Protein AF-A0A7C5CKG6-F1 (afdb_monomer)

Sequence (358 aa):
DGTRINFTIFVKEEYVRFVNTKSKFYTRSAFNIDFSNANLDMNIAPISQLVHGGIAIYTPVNSLDKNNSLKGDEIFILYKNLSQLKTKQLGVNGDYITYKFKFKEPTISLKIGSPIEFQGFQIGYISDIENIYNNKNKTVESIVYGFIQINAFTNKDDDSIDKKEIISNLVKRGLVAKLSSSLPIIGSKYIELVFDKSHKATIVKGDRYDIFPTIKTKSKKDIMDNLNDILVKLKNLPLENLLNSYANLAKENRKPINSLVKNLNKIVNTLNSTIGNINDFISQKEFAKLPKSLNSSLKEVENTLIDLQQLTQEYGGNSKFADQLSVTLKAISEASKSFDKTNKMLGRKSNALVVGDE

Secondary structure (DSSP, 8-state):
--S------PPPGGGGGG--TT-EEEEE-S-----SSS--------GGG-S--EEEEE--GGGTTS--PPPTT----EESSHHHHHS-BSSSSPPEEEEEEEESS--TT--TT-EEEETTEEEEEEEEEEEEEETTTTEEEEEEEEEEEGGGGS-TT-TTS-HHHHHHHHHHTTEEEEEEES-SSS--EEEEEEE-TT----PBP-SSSPEEPB-----HHHHHHHHHHHHHHHHT--HHHHHHHHHHHHHH--S--HHHHHHHHHHHHHHHHHHHHHHHHHHSS-TTTHHHHHHHHHHHHHHHHHHHHHHHHHTT--HHHHHHHHHHHHHHHHHHHHHHHHHHHHHHHHHHHH----

Foldseek 3Di:
DPPDDDDDDDDDPVCQLQDFPQKAKEKAALDDFDPPDVDRDDDDDDPVVRDDIDIDIDDPPVCSPDPRRDPPPDGHDYHHHPVRVPAAAAAPPADWAKAKEKAQADPVQEDFQAFEDELRHGFWTWHDKDWDQDPVVRGIMIITIMIGGLNSQDDPPCPPDDSVVRVQVVLQQAWAWEWDDDDDPRRHIHIYTDRDNVDRDGFDDDDPHIHGHHDYDCDPVVLVVLLVVLLVLLVPQVLVLLVVVVVVVCVVDPDDPVVLVVLSVVLVVLSVVLNVVSVVCVVDVNVVCNLVSNLVSLVSNLVSLVVVLVVCVVVPCPPSNNVSSVSNNVSSVVSNVSSVVSVVVVVVVVCSPPDDDD

Radius of gyration: 30.18 Å; Cα contacts (8 Å, |Δi|>4): 455; chains: 1; bounding box: 73×52×91 Å

Structure (mmCIF, N/CA/C/O backbone):
data_AF-A0A7C5CKG6-F1
#
_entry.id   AF-A0A7C5CKG6-F1
#
loop_
_atom_site.group_PDB
_atom_site.id
_atom_site.type_symbol
_atom_site.label_atom_id
_atom_site.label_alt_id
_atom_site.label_comp_id
_atom_site.label_asym_id
_atom_site.label_entity_id
_atom_site.label_seq_id
_atom_site.pdbx_PDB_ins_code
_atom_site.Cartn_x
_atom_site.Cartn_y
_atom_site.Cartn_z
_atom_site.occupancy
_atom_site.B_iso_or_equiv
_atom_site.auth_seq_id
_atom_site.auth_comp_id
_atom_site.auth_asym_id
_atom_site.auth_atom_id
_atom_site.pdbx_PDB_model_num
ATOM 1 N N . ASP A 1 1 ? 27.518 -1.890 -18.901 1.00 46.56 1 ASP A N 1
ATOM 2 C CA . ASP A 1 1 ? 27.132 -1.789 -17.473 1.00 46.56 1 ASP A CA 1
ATOM 3 C C . ASP A 1 1 ? 26.434 -3.056 -16.947 1.00 46.56 1 ASP A C 1
ATOM 5 O O . ASP A 1 1 ? 26.289 -3.184 -15.738 1.00 46.56 1 ASP A O 1
ATOM 9 N N . GLY A 1 2 ? 26.035 -3.999 -17.819 1.00 58.53 2 GLY A N 1
ATOM 10 C CA . GLY A 1 2 ? 25.424 -5.275 -17.425 1.00 58.53 2 GLY A CA 1
ATOM 11 C C . GLY A 1 2 ? 23.939 -5.170 -17.064 1.00 58.53 2 GLY A C 1
ATOM 12 O O . GLY A 1 2 ? 23.377 -6.126 -16.543 1.00 58.53 2 GLY A O 1
ATOM 13 N N . THR A 1 3 ? 23.302 -4.022 -17.321 1.00 57.47 3 THR A N 1
ATOM 14 C CA . THR A 1 3 ? 21.906 -3.769 -16.927 1.00 57.47 3 THR A CA 1
ATOM 15 C C . THR A 1 3 ? 20.893 -4.125 -18.020 1.00 57.47 3 THR A C 1
ATOM 17 O O . THR A 1 3 ? 19.700 -4.228 -17.735 1.00 57.47 3 THR A O 1
ATOM 20 N N . ARG A 1 4 ? 21.347 -4.315 -19.270 1.00 68.25 4 ARG A N 1
ATOM 21 C CA . ARG A 1 4 ? 20.505 -4.582 -20.448 1.00 68.25 4 ARG A CA 1
ATOM 22 C C . ARG A 1 4 ? 21.132 -5.643 -21.351 1.00 68.25 4 ARG A C 1
ATOM 24 O O . ARG A 1 4 ? 22.354 -5.752 -21.433 1.00 68.25 4 ARG A O 1
ATOM 31 N N . ILE A 1 5 ? 20.276 -6.384 -22.049 1.00 78.56 5 ILE A N 1
ATOM 32 C CA . ILE A 1 5 ? 20.648 -7.311 -23.122 1.00 78.56 5 ILE A CA 1
ATOM 33 C C . ILE A 1 5 ? 20.006 -6.787 -24.405 1.00 78.56 5 ILE A C 1
ATOM 35 O O . ILE A 1 5 ? 18.796 -6.565 -24.434 1.00 78.56 5 ILE A O 1
ATOM 39 N N . ASN A 1 6 ? 20.813 -6.592 -25.447 1.00 82.56 6 ASN A N 1
ATOM 40 C CA . ASN A 1 6 ? 20.336 -6.159 -26.755 1.00 82.56 6 ASN A CA 1
ATOM 41 C C . ASN A 1 6 ? 20.162 -7.378 -27.663 1.00 82.56 6 ASN A C 1
ATOM 43 O O . ASN A 1 6 ? 21.065 -8.205 -27.774 1.00 82.56 6 ASN A O 1
ATOM 47 N N . PHE A 1 7 ? 19.008 -7.464 -28.318 1.00 82.38 7 PHE A N 1
ATOM 48 C CA . PHE A 1 7 ? 18.713 -8.483 -29.318 1.00 82.38 7 PHE A CA 1
ATOM 49 C C . PHE A 1 7 ? 18.566 -7.812 -30.679 1.00 82.38 7 PHE A C 1
ATOM 51 O O . PHE A 1 7 ? 17.831 -6.834 -30.805 1.00 82.38 7 PHE A O 1
ATOM 58 N N . THR A 1 8 ? 19.217 -8.365 -31.699 1.00 85.88 8 THR A N 1
ATOM 59 C CA . THR A 1 8 ? 18.993 -7.965 -33.091 1.00 85.88 8 THR A CA 1
ATOM 60 C C . THR A 1 8 ? 17.963 -8.904 -33.705 1.00 85.88 8 THR A C 1
ATOM 62 O O . THR A 1 8 ? 18.145 -10.121 -33.697 1.00 85.88 8 THR A O 1
ATOM 65 N N . ILE A 1 9 ? 16.869 -8.344 -34.220 1.00 82.19 9 ILE A N 1
ATOM 66 C CA . ILE A 1 9 ? 15.789 -9.097 -34.863 1.00 82.19 9 ILE A CA 1
ATOM 67 C C . ILE A 1 9 ? 15.813 -8.778 -36.354 1.00 82.19 9 ILE A C 1
ATOM 69 O O . ILE A 1 9 ? 15.706 -7.618 -36.741 1.00 82.19 9 ILE A O 1
ATOM 73 N N . PHE A 1 10 ? 15.906 -9.813 -37.186 1.00 85.75 10 PHE A N 1
ATOM 74 C CA . PHE A 1 10 ? 15.787 -9.682 -38.635 1.00 85.75 10 PHE A CA 1
ATOM 75 C C . PHE A 1 10 ? 14.340 -9.946 -39.058 1.00 85.75 10 PHE A C 1
ATOM 77 O O . PHE A 1 10 ? 13.799 -11.027 -38.822 1.00 85.75 10 PHE A O 1
ATOM 84 N N . VAL A 1 11 ? 13.710 -8.948 -39.677 1.00 84.25 11 VAL A N 1
ATOM 85 C CA . VAL A 1 11 ? 12.353 -9.043 -40.231 1.00 84.25 11 VAL A CA 1
ATOM 86 C C . VAL A 1 11 ? 12.476 -9.267 -41.734 1.00 84.25 11 VAL A C 1
ATOM 88 O O . VAL A 1 11 ? 13.164 -8.504 -42.407 1.00 84.25 11 VAL A O 1
ATOM 91 N N . LYS A 1 12 ? 11.834 -10.317 -42.265 1.00 87.00 12 LYS A N 1
ATOM 92 C CA . LYS A 1 12 ? 11.838 -10.563 -43.715 1.00 87.00 12 LYS A CA 1
ATOM 93 C C . LYS A 1 12 ? 11.139 -9.422 -44.452 1.00 87.00 12 LYS A C 1
ATOM 95 O O . LYS A 1 12 ? 10.186 -8.843 -43.926 1.00 87.00 12 LYS A O 1
ATOM 100 N N . GLU A 1 13 ? 11.596 -9.149 -45.669 1.00 84.69 13 GLU A N 1
ATOM 101 C CA . GLU A 1 13 ? 11.164 -8.019 -46.494 1.00 84.69 13 GLU A CA 1
ATOM 102 C C . GLU A 1 13 ? 9.637 -7.928 -46.627 1.00 84.69 13 GLU A C 1
ATOM 104 O O . GLU A 1 13 ? 9.064 -6.854 -46.437 1.00 84.69 13 GLU A O 1
ATOM 109 N N . GLU A 1 14 ? 8.947 -9.061 -46.814 1.00 88.56 14 GLU A N 1
ATOM 110 C CA . GLU A 1 14 ? 7.490 -9.080 -46.975 1.00 88.56 14 GLU A CA 1
ATOM 111 C C . GLU A 1 14 ? 6.705 -8.611 -45.729 1.00 88.56 14 GLU A C 1
ATOM 113 O O . GLU A 1 14 ? 5.531 -8.235 -45.832 1.00 88.56 14 GLU A O 1
ATOM 118 N N . TYR A 1 15 ? 7.341 -8.596 -44.550 1.00 86.94 15 TYR A N 1
ATOM 119 C CA . TYR A 1 15 ? 6.722 -8.201 -43.281 1.00 86.94 15 TYR A CA 1
ATOM 120 C C . TYR A 1 15 ? 7.142 -6.814 -42.783 1.00 86.94 15 TYR A C 1
ATOM 122 O O . TYR A 1 15 ? 6.560 -6.331 -41.810 1.00 86.94 15 TYR A O 1
ATOM 130 N N . VAL A 1 16 ? 8.094 -6.145 -43.443 1.00 84.81 16 VAL A N 1
ATOM 131 C CA . VAL A 1 16 ? 8.609 -4.828 -43.018 1.00 84.81 16 VAL A CA 1
ATOM 132 C C . VAL A 1 16 ? 7.485 -3.796 -42.890 1.00 84.81 16 VAL A C 1
ATOM 134 O O . VAL A 1 16 ? 7.457 -3.034 -41.928 1.00 84.81 16 VAL A O 1
ATOM 137 N N . ARG A 1 17 ? 6.482 -3.840 -43.779 1.00 83.62 17 ARG A N 1
ATOM 138 C CA . ARG A 1 17 ? 5.310 -2.941 -43.752 1.00 83.62 17 ARG A CA 1
ATOM 139 C C . ARG A 1 17 ? 4.465 -3.013 -42.472 1.00 83.62 17 ARG A C 1
ATOM 141 O O . ARG A 1 17 ? 3.674 -2.114 -42.214 1.00 83.62 17 ARG A O 1
ATOM 148 N N . PHE A 1 18 ? 4.594 -4.081 -41.682 1.00 84.94 18 PHE A N 1
ATOM 149 C CA . PHE A 1 18 ? 3.848 -4.254 -40.434 1.00 84.94 18 PHE A CA 1
ATOM 150 C C . PHE A 1 18 ? 4.607 -3.744 -39.206 1.00 84.94 18 PHE A C 1
ATOM 152 O O . PHE A 1 18 ? 4.077 -3.820 -38.095 1.00 84.94 18 PHE A O 1
ATOM 159 N N . VAL A 1 19 ? 5.829 -3.232 -39.379 1.00 87.25 19 VAL A N 1
ATOM 160 C CA . VAL A 1 19 ? 6.675 -2.746 -38.287 1.00 87.25 19 VAL A CA 1
ATOM 161 C C . VAL A 1 19 ? 6.926 -1.252 -38.462 1.00 87.25 19 VAL A C 1
ATOM 163 O O . VAL A 1 19 ? 7.353 -0.796 -39.516 1.00 87.25 19 VAL A O 1
ATOM 166 N N . ASN A 1 20 ? 6.644 -0.476 -37.418 1.00 87.12 20 ASN A N 1
ATOM 167 C CA . ASN A 1 20 ? 6.861 0.964 -37.392 1.00 87.12 20 ASN A CA 1
ATOM 168 C C . ASN A 1 20 ? 7.289 1.438 -36.000 1.00 87.12 20 ASN A C 1
ATOM 170 O O . ASN A 1 20 ? 7.398 0.657 -35.058 1.00 87.12 20 ASN A O 1
ATOM 174 N N . THR A 1 21 ? 7.493 2.744 -35.846 1.00 82.50 21 THR A N 1
ATOM 175 C CA . THR A 1 21 ? 7.920 3.366 -34.578 1.00 82.50 21 THR A CA 1
ATOM 176 C C . THR A 1 21 ? 6.949 3.155 -33.408 1.00 82.50 21 THR A C 1
ATOM 178 O O . THR A 1 21 ? 7.308 3.392 -32.257 1.00 82.50 21 THR A O 1
ATOM 181 N N . LYS A 1 22 ? 5.713 2.697 -33.662 1.00 83.25 22 LYS A N 1
ATOM 182 C CA . LYS A 1 22 ? 4.727 2.352 -32.623 1.00 83.25 22 LYS A CA 1
ATOM 183 C C . LYS A 1 22 ? 4.622 0.853 -32.346 1.00 83.25 22 LYS A C 1
ATOM 185 O O . LYS A 1 22 ? 3.788 0.456 -31.527 1.00 83.25 22 LYS A O 1
ATOM 190 N N . SER A 1 23 ? 5.418 0.028 -33.020 1.00 86.56 23 SER A N 1
ATOM 191 C CA . SER A 1 23 ? 5.458 -1.407 -32.778 1.00 86.56 23 SER A CA 1
ATOM 192 C C . SER A 1 23 ? 5.988 -1.719 -31.381 1.00 86.56 23 SER A C 1
ATOM 194 O O . SER A 1 23 ? 6.878 -1.055 -30.854 1.00 86.56 23 SER A O 1
ATOM 196 N N . LYS A 1 24 ? 5.422 -2.753 -30.764 1.00 87.44 24 LYS A N 1
ATOM 197 C CA . LYS A 1 24 ? 5.835 -3.285 -29.466 1.00 87.44 24 LYS A CA 1
ATOM 198 C C . LYS A 1 24 ? 6.190 -4.757 -29.610 1.00 87.44 24 LYS A C 1
ATOM 200 O O . LYS A 1 24 ? 5.451 -5.510 -30.242 1.00 87.44 24 LYS A O 1
ATOM 205 N N . PHE A 1 25 ? 7.288 -5.166 -28.989 1.00 88.31 25 PHE A N 1
ATOM 206 C CA . PHE A 1 25 ? 7.833 -6.517 -29.100 1.00 88.31 25 PHE A CA 1
ATOM 207 C C . PHE A 1 25 ? 7.636 -7.258 -27.783 1.00 88.31 25 PHE A C 1
ATOM 209 O O . PHE A 1 25 ? 7.896 -6.700 -26.722 1.00 88.31 25 PHE A O 1
ATOM 216 N N . TYR A 1 26 ? 7.183 -8.508 -27.816 1.00 84.12 26 TYR A N 1
ATOM 217 C CA . TYR A 1 26 ? 7.045 -9.319 -26.607 1.00 84.12 26 TYR A CA 1
ATOM 218 C C . TYR A 1 26 ? 7.454 -10.768 -26.841 1.00 84.12 26 TYR A C 1
ATOM 220 O O . TYR A 1 26 ? 7.243 -11.312 -27.924 1.00 84.12 26 TYR A O 1
ATOM 228 N N . THR A 1 27 ? 8.014 -11.422 -25.825 1.00 82.00 27 THR A N 1
ATOM 229 C CA . THR A 1 27 ? 8.333 -12.845 -25.924 1.00 82.00 27 THR A CA 1
ATOM 230 C C . THR A 1 27 ? 7.059 -13.678 -25.863 1.00 82.00 27 THR A C 1
ATOM 232 O O . THR A 1 27 ? 6.205 -13.503 -24.988 1.00 82.00 27 THR A O 1
ATOM 235 N N . ARG A 1 28 ? 6.929 -14.594 -26.817 1.00 74.19 28 ARG A N 1
ATOM 236 C CA . ARG A 1 28 ? 5.851 -15.565 -26.928 1.00 74.19 28 ARG A CA 1
ATOM 237 C C . ARG A 1 28 ? 6.412 -16.926 -26.544 1.00 74.19 28 ARG A C 1
ATOM 239 O O . ARG A 1 28 ? 7.109 -17.570 -27.325 1.00 74.19 28 ARG A O 1
ATOM 246 N N . SER A 1 29 ? 6.130 -17.332 -25.314 1.00 63.06 29 SER A N 1
ATOM 247 C CA . SER A 1 29 ? 6.424 -18.680 -24.834 1.00 63.06 29 SER A CA 1
ATOM 248 C C . SER A 1 29 ? 5.302 -19.635 -25.234 1.00 63.06 29 SER A C 1
ATOM 250 O O . SER A 1 29 ? 4.141 -19.236 -25.300 1.00 63.06 29 SER A O 1
ATOM 252 N N . ALA A 1 30 ? 5.658 -20.901 -25.448 1.00 54.59 30 ALA A N 1
ATOM 253 C CA . ALA A 1 30 ? 4.744 -22.015 -25.712 1.00 54.59 30 ALA A CA 1
ATOM 254 C C . ALA A 1 30 ? 3.643 -22.191 -24.643 1.00 54.59 30 ALA A C 1
ATOM 256 O O . ALA A 1 30 ? 2.578 -22.725 -24.935 1.00 54.59 30 ALA A O 1
ATOM 257 N N . PHE A 1 31 ? 3.888 -21.710 -23.421 1.00 52.47 31 PHE A N 1
ATOM 258 C CA . PHE A 1 31 ? 2.967 -21.793 -22.292 1.00 52.47 31 PHE A CA 1
ATOM 259 C C . PHE A 1 31 ? 2.784 -20.404 -21.665 1.00 52.47 31 PHE A C 1
ATOM 261 O O . PHE A 1 31 ? 3.695 -19.880 -21.027 1.00 52.47 31 PHE A O 1
ATOM 268 N N . ASN A 1 32 ? 1.610 -19.798 -21.848 1.00 47.50 32 ASN A N 1
ATOM 269 C CA . ASN A 1 32 ? 1.149 -18.635 -21.086 1.00 47.50 32 ASN A CA 1
ATOM 270 C C . ASN A 1 32 ? -0.301 -18.907 -20.681 1.00 47.50 32 ASN A C 1
ATOM 272 O O . ASN A 1 32 ? -1.170 -18.987 -21.544 1.00 47.50 32 ASN A O 1
ATOM 276 N N . ILE A 1 33 ? -0.547 -19.066 -19.382 1.00 47.94 33 ILE A N 1
ATOM 277 C CA . ILE A 1 33 ? -1.897 -19.180 -18.827 1.00 47.94 33 ILE A CA 1
ATOM 278 C C . ILE A 1 33 ? -2.230 -17.813 -18.230 1.00 47.94 33 ILE A C 1
ATOM 280 O O . ILE A 1 33 ? -1.645 -17.414 -17.223 1.00 47.94 33 ILE A O 1
ATOM 284 N N . ASP A 1 34 ? -3.113 -17.070 -18.895 1.00 46.16 34 ASP A N 1
ATOM 285 C CA . ASP A 1 34 ? -3.594 -15.765 -18.442 1.00 46.16 34 ASP A CA 1
ATOM 286 C C . ASP A 1 34 ? -4.969 -15.947 -17.778 1.00 46.16 34 ASP A C 1
ATOM 288 O O . ASP A 1 34 ? -5.921 -16.377 -18.423 1.00 46.16 34 ASP A O 1
ATOM 292 N N . PHE A 1 35 ? -5.062 -15.651 -16.479 1.00 46.50 35 PHE A N 1
ATOM 293 C CA . PHE A 1 35 ? -6.292 -15.761 -15.678 1.00 46.50 35 PHE A CA 1
ATOM 294 C C . PHE A 1 35 ? -7.061 -14.429 -15.570 1.00 46.50 35 PHE A C 1
ATOM 296 O O . PHE A 1 35 ? -7.895 -14.267 -14.681 1.00 46.50 35 PHE A O 1
ATOM 303 N N . SER A 1 36 ? -6.769 -13.443 -16.426 1.00 45.25 36 SER A N 1
ATOM 304 C CA . SER A 1 36 ? -7.348 -12.091 -16.326 1.00 45.25 36 SER A CA 1
ATOM 305 C C . SER A 1 36 ? -8.860 -12.025 -16.550 1.00 45.25 36 SER A C 1
ATOM 307 O O . SER A 1 36 ? -9.508 -11.143 -15.992 1.00 45.25 36 SER A O 1
ATOM 309 N N . ASN A 1 37 ? -9.435 -12.977 -17.286 1.00 39.38 37 ASN A N 1
ATOM 310 C CA . ASN A 1 37 ? -10.873 -13.103 -17.486 1.00 39.38 37 ASN A CA 1
ATOM 311 C C . ASN A 1 37 ? -11.295 -14.489 -16.991 1.00 39.38 37 ASN A C 1
ATOM 313 O O . ASN A 1 37 ? -10.666 -15.478 -17.348 1.00 39.38 37 ASN A O 1
ATOM 317 N N . ALA A 1 38 ? -12.361 -14.586 -16.198 1.00 44.19 38 ALA A N 1
ATOM 318 C CA . ALA A 1 38 ? -12.853 -15.834 -15.597 1.00 44.19 38 ALA A CA 1
ATOM 319 C C . ALA A 1 38 ? -13.306 -16.930 -16.601 1.00 44.19 38 ALA A C 1
ATOM 321 O O . ALA A 1 38 ? -13.888 -17.930 -16.189 1.00 44.19 38 ALA A O 1
ATOM 322 N N . ASN A 1 39 ? -13.028 -16.766 -17.898 1.00 40.34 39 ASN A N 1
ATOM 323 C CA . ASN A 1 39 ? -13.306 -17.726 -18.956 1.00 40.34 39 ASN A CA 1
ATOM 324 C C . ASN A 1 39 ? -11.988 -18.376 -19.396 1.00 40.34 39 ASN A C 1
ATOM 326 O O . ASN A 1 39 ? -11.167 -17.752 -20.069 1.00 40.34 39 ASN A O 1
ATOM 330 N N . LEU A 1 40 ? -11.785 -19.627 -18.984 1.00 43.38 40 LEU A N 1
ATOM 331 C CA . LEU A 1 40 ? -10.662 -20.460 -19.402 1.00 43.38 40 LEU A CA 1
ATOM 332 C C . LEU A 1 40 ? -10.923 -20.967 -20.829 1.00 43.38 40 LEU A C 1
ATOM 334 O O . LEU A 1 40 ? -11.696 -21.904 -21.010 1.00 43.38 40 LEU A O 1
ATOM 338 N N . ASP A 1 41 ? -10.285 -20.360 -21.827 1.00 43.44 41 ASP A N 1
ATOM 339 C CA . ASP A 1 41 ? -10.316 -20.841 -23.213 1.00 43.44 41 ASP A CA 1
ATOM 340 C C . ASP A 1 41 ? -9.013 -21.605 -23.515 1.00 43.44 41 ASP A C 1
ATOM 342 O O . ASP A 1 41 ? -7.928 -21.019 -23.559 1.00 43.44 41 ASP A O 1
ATOM 346 N N . MET A 1 42 ? -9.095 -22.937 -23.628 1.00 41.09 42 MET A N 1
ATOM 347 C CA . MET A 1 42 ? -7.942 -23.823 -23.844 1.00 41.09 42 MET A CA 1
ATOM 348 C C . MET A 1 42 ? -7.933 -24.369 -25.272 1.00 41.09 42 MET A C 1
ATOM 350 O O . MET A 1 42 ? -8.585 -25.363 -25.574 1.00 41.09 42 MET A O 1
ATOM 354 N N . ASN A 1 43 ? -7.099 -23.773 -26.124 1.00 43.31 43 ASN A N 1
ATOM 355 C CA . ASN A 1 43 ? -6.703 -24.351 -27.408 1.00 43.31 43 ASN A CA 1
ATOM 356 C C . ASN A 1 43 ? -5.299 -24.964 -27.264 1.00 43.31 43 ASN A C 1
ATOM 358 O O . ASN A 1 43 ? -4.306 -24.239 -27.212 1.00 43.31 43 ASN A O 1
ATOM 362 N N . ILE A 1 44 ? -5.206 -26.295 -27.155 1.00 45.38 44 ILE A N 1
ATOM 363 C CA . ILE A 1 44 ? -3.929 -27.014 -27.000 1.00 45.38 44 ILE A CA 1
ATOM 364 C C . ILE A 1 44 ? -3.428 -27.432 -28.387 1.00 45.38 44 ILE A C 1
ATOM 366 O O . ILE A 1 44 ? -3.915 -28.395 -28.974 1.00 45.38 44 ILE A O 1
ATOM 370 N N . ALA A 1 45 ? -2.450 -26.698 -28.920 1.00 43.78 45 ALA A N 1
ATOM 371 C CA . ALA A 1 45 ? -1.724 -27.108 -30.121 1.00 43.78 45 ALA A CA 1
ATOM 372 C C . ALA A 1 45 ? -0.800 -28.315 -29.823 1.00 43.78 45 ALA A C 1
ATOM 374 O O . ALA A 1 45 ? -0.354 -28.472 -28.682 1.00 43.78 45 ALA A O 1
ATOM 375 N N . PRO A 1 46 ? -0.470 -29.164 -30.818 1.00 48.06 46 PRO A N 1
ATOM 376 C CA . PRO A 1 46 ? 0.384 -30.334 -30.613 1.00 48.06 46 PRO A CA 1
ATOM 377 C C . PRO A 1 46 ? 1.764 -29.977 -30.030 1.00 48.06 46 PRO A C 1
ATOM 379 O O . PRO A 1 46 ? 2.483 -29.130 -30.563 1.00 48.06 46 PRO A O 1
ATOM 382 N N . ILE A 1 47 ? 2.164 -30.690 -28.969 1.00 51.22 47 ILE A N 1
ATOM 383 C CA . ILE A 1 47 ? 3.454 -30.562 -28.253 1.00 51.22 47 ILE A CA 1
ATOM 384 C C . ILE A 1 47 ? 4.676 -30.643 -29.180 1.00 51.22 47 ILE A C 1
ATOM 386 O O . ILE A 1 47 ? 5.696 -30.010 -28.913 1.00 51.22 47 ILE A O 1
ATOM 390 N N . SER A 1 48 ? 4.562 -31.340 -30.312 1.00 50.25 48 SER A N 1
ATOM 391 C CA . SER A 1 48 ? 5.625 -31.483 -31.312 1.00 50.25 48 SER A CA 1
ATOM 392 C C . SER A 1 48 ? 6.007 -30.184 -32.043 1.00 50.25 48 SER A C 1
ATOM 394 O O . SER A 1 48 ? 7.019 -30.173 -32.738 1.00 50.25 48 SER A O 1
ATOM 396 N N . GLN A 1 49 ? 5.262 -29.081 -31.870 1.00 48.47 49 GLN A N 1
ATOM 397 C CA . GLN A 1 49 ? 5.590 -27.758 -32.431 1.00 48.47 49 GLN A CA 1
ATOM 398 C C . GLN A 1 49 ? 6.075 -26.728 -31.384 1.00 48.47 49 GLN A C 1
ATOM 400 O O . GLN A 1 49 ? 6.407 -25.597 -31.737 1.00 48.47 49 GLN A O 1
ATOM 405 N N . LEU A 1 50 ? 6.144 -27.092 -30.097 1.00 53.91 50 LEU A N 1
ATOM 406 C CA . LEU A 1 50 ? 6.298 -26.164 -28.960 1.00 53.91 50 LEU A CA 1
ATOM 407 C C . LEU A 1 50 ? 7.738 -26.059 -28.408 1.00 53.91 50 LEU A C 1
ATOM 409 O O . LEU A 1 50 ? 7.932 -25.943 -27.201 1.00 53.91 50 LEU A O 1
ATOM 413 N N . VAL A 1 51 ? 8.761 -26.091 -29.270 1.00 53.12 51 VAL A N 1
ATOM 414 C CA . VAL A 1 51 ? 10.176 -26.187 -28.827 1.00 53.12 51 VAL A CA 1
ATOM 415 C C . VAL A 1 51 ? 10.969 -24.877 -28.943 1.00 53.12 51 VAL A C 1
ATOM 417 O O . VAL A 1 51 ? 11.996 -24.721 -28.290 1.00 53.12 51 VAL A O 1
ATOM 420 N N . HIS A 1 52 ? 10.478 -23.875 -29.672 1.00 54.34 52 HIS A N 1
ATOM 421 C CA . HIS A 1 52 ? 11.189 -22.603 -29.816 1.00 54.34 52 HIS A CA 1
ATOM 422 C C . HIS A 1 52 ? 10.305 -21.464 -29.309 1.00 54.34 52 HIS A C 1
ATOM 424 O O . HIS A 1 52 ? 9.260 -21.167 -29.885 1.00 54.34 52 HIS A O 1
ATOM 430 N N . GLY A 1 53 ? 10.704 -20.831 -28.201 1.00 64.62 53 GLY A N 1
ATOM 431 C CA . GLY A 1 53 ? 10.154 -19.523 -27.843 1.00 64.62 53 GLY A CA 1
ATOM 432 C C . GLY A 1 53 ? 10.329 -18.542 -29.009 1.00 64.62 53 GLY A C 1
ATOM 433 O O . GLY A 1 53 ? 11.236 -18.695 -29.823 1.00 64.62 53 GLY A O 1
ATOM 434 N N . GLY A 1 54 ? 9.455 -17.545 -29.116 1.00 78.94 54 GLY A N 1
ATOM 435 C CA . GLY A 1 54 ? 9.503 -16.560 -30.199 1.00 78.94 54 GLY A CA 1
ATOM 436 C C . GLY A 1 54 ? 9.385 -15.129 -29.699 1.00 78.94 54 GLY A C 1
ATOM 437 O O . GLY A 1 54 ? 9.044 -14.888 -28.543 1.00 78.94 54 GLY A O 1
ATOM 438 N N . ILE A 1 55 ? 9.621 -14.164 -30.583 1.00 85.25 55 ILE A N 1
ATOM 439 C CA . ILE A 1 55 ? 9.280 -12.757 -30.356 1.00 85.25 55 ILE A CA 1
ATOM 440 C C . ILE A 1 55 ? 8.097 -12.430 -31.260 1.00 85.25 55 ILE A C 1
ATOM 442 O O . ILE A 1 55 ? 8.122 -12.702 -32.457 1.00 85.25 55 ILE A O 1
ATOM 446 N N . ALA A 1 56 ? 7.036 -11.886 -30.678 1.00 86.12 56 ALA A N 1
ATOM 447 C CA . ALA A 1 56 ? 5.868 -11.416 -31.398 1.00 86.12 56 ALA A CA 1
ATOM 448 C C . ALA A 1 56 ? 5.857 -9.887 -31.436 1.00 86.12 56 ALA A C 1
ATOM 450 O O . ALA A 1 56 ? 6.296 -9.223 -30.494 1.00 86.12 56 ALA A O 1
ATOM 451 N N . ILE A 1 57 ? 5.336 -9.344 -32.533 1.00 88.25 57 ILE A N 1
ATOM 452 C CA . ILE A 1 57 ? 5.259 -7.908 -32.791 1.00 88.25 57 ILE A CA 1
ATOM 453 C C . ILE A 1 57 ? 3.786 -7.508 -32.763 1.00 88.25 57 ILE A C 1
ATOM 455 O O . ILE A 1 57 ? 2.952 -8.130 -33.419 1.00 88.25 57 ILE A O 1
ATOM 459 N N . TYR A 1 58 ? 3.462 -6.483 -31.983 1.00 85.50 58 TYR A N 1
ATOM 460 C CA . TYR A 1 58 ? 2.160 -5.830 -31.979 1.00 85.50 58 TYR A CA 1
ATOM 461 C C . TYR A 1 58 ? 2.311 -4.420 -32.536 1.00 85.50 58 TYR A C 1
ATOM 463 O O . TYR A 1 58 ? 3.013 -3.594 -31.952 1.00 85.50 58 TYR A O 1
ATOM 471 N N . THR A 1 59 ? 1.611 -4.132 -33.627 1.00 85.44 59 THR A N 1
ATOM 472 C CA . THR A 1 59 ? 1.562 -2.801 -34.233 1.00 85.44 59 THR A CA 1
ATOM 473 C C . THR A 1 59 ? 0.112 -2.330 -34.227 1.00 85.44 59 THR A C 1
ATOM 475 O O . THR A 1 59 ? -0.747 -3.034 -34.762 1.00 85.44 59 THR A O 1
ATOM 478 N N . PRO A 1 60 ? -0.205 -1.182 -33.602 1.00 81.19 60 PRO A N 1
ATOM 479 C CA . PRO A 1 60 ? -1.557 -0.638 -33.632 1.00 81.19 60 PRO A CA 1
ATOM 480 C C . PRO A 1 60 ? -2.049 -0.450 -35.072 1.00 81.19 60 PRO A C 1
ATOM 482 O O . PRO A 1 60 ? -1.368 0.173 -35.878 1.00 81.19 60 PRO A O 1
ATOM 485 N N . VAL A 1 61 ? -3.246 -0.947 -35.395 1.00 77.62 61 VAL A N 1
ATOM 486 C CA . VAL A 1 61 ? -3.784 -0.905 -36.771 1.00 77.62 61 VAL A CA 1
ATOM 487 C C . VAL A 1 61 ? -3.837 0.530 -37.312 1.00 77.62 61 VAL A C 1
ATOM 489 O O . VAL A 1 61 ? -3.462 0.790 -38.447 1.00 77.62 61 VAL A O 1
ATOM 492 N N . ASN A 1 62 ? -4.177 1.493 -36.453 1.00 78.19 62 ASN A N 1
ATOM 493 C CA . ASN A 1 62 ? -4.220 2.920 -36.782 1.00 78.19 62 ASN A CA 1
ATOM 494 C C . ASN A 1 62 ? -2.843 3.580 -37.028 1.00 78.19 62 ASN A C 1
ATOM 496 O O . ASN A 1 62 ? -2.783 4.786 -37.286 1.00 78.19 62 ASN A O 1
ATOM 500 N N . SER A 1 63 ? -1.733 2.846 -36.882 1.00 75.38 63 SER A N 1
ATOM 501 C CA . SER A 1 63 ? -0.382 3.336 -37.170 1.00 75.38 63 SER A CA 1
ATOM 502 C C . SER A 1 63 ? 0.196 2.822 -38.485 1.00 75.38 63 SER A C 1
ATOM 504 O O . SER A 1 63 ? 1.245 3.332 -38.881 1.00 75.38 63 SER A O 1
ATOM 506 N N . LEU A 1 64 ? -0.477 1.875 -39.148 1.00 72.69 64 LEU A N 1
ATOM 507 C CA . LEU A 1 64 ? -0.008 1.220 -40.373 1.00 72.69 64 LEU A CA 1
ATOM 508 C C . LEU A 1 64 ? -0.101 2.122 -41.618 1.00 72.69 64 LEU A C 1
ATOM 510 O O . LEU A 1 64 ? 0.763 2.026 -42.480 1.00 72.69 64 LEU A O 1
ATOM 514 N N . ASP A 1 65 ? -1.063 3.050 -41.669 1.00 66.06 65 ASP A N 1
ATOM 515 C CA . ASP A 1 65 ? -1.290 3.929 -42.838 1.00 66.06 65 ASP A CA 1
ATOM 516 C C . ASP A 1 65 ? -0.494 5.245 -42.803 1.00 66.06 65 ASP A C 1
ATOM 518 O O . ASP A 1 65 ? -0.538 6.056 -43.727 1.00 66.06 65 ASP A O 1
ATOM 522 N N . LYS A 1 66 ? 0.218 5.509 -41.706 1.00 58.38 66 LYS A N 1
ATOM 523 C CA . LYS A 1 66 ? 1.056 6.705 -41.567 1.00 58.38 66 LYS A CA 1
ATOM 524 C C . LYS A 1 66 ? 2.457 6.385 -42.078 1.00 58.38 66 LYS A C 1
ATOM 526 O O . LYS A 1 66 ? 2.926 5.271 -41.880 1.00 58.38 66 LYS A O 1
ATOM 531 N N . ASN A 1 67 ? 3.140 7.381 -42.650 1.00 58.66 67 ASN A N 1
ATOM 532 C CA . ASN A 1 67 ? 4.521 7.327 -43.159 1.00 58.66 67 ASN A CA 1
ATOM 533 C C . ASN A 1 67 ? 5.570 7.129 -42.027 1.00 58.66 67 ASN A C 1
ATOM 535 O O . ASN A 1 67 ? 6.564 7.841 -41.928 1.00 58.66 67 ASN A O 1
ATOM 539 N N . ASN A 1 68 ? 5.308 6.190 -41.113 1.00 60.44 68 ASN A N 1
ATOM 540 C CA . ASN A 1 68 ? 6.095 5.826 -39.940 1.00 60.44 68 ASN A CA 1
ATOM 541 C C . ASN A 1 68 ? 7.111 4.735 -40.308 1.00 60.44 68 ASN A C 1
ATOM 543 O O . ASN A 1 68 ? 7.264 3.758 -39.573 1.00 60.44 68 ASN A O 1
ATOM 547 N N . SER A 1 69 ? 7.766 4.865 -41.463 1.00 65.00 69 SER A N 1
ATOM 548 C CA . SER A 1 69 ? 8.850 3.955 -41.828 1.00 65.00 69 SER A CA 1
ATOM 549 C C . SER A 1 69 ? 9.937 4.015 -40.757 1.00 65.00 69 SER A C 1
ATOM 551 O O . SER A 1 69 ? 10.259 5.094 -40.252 1.00 65.00 69 SER A O 1
ATOM 553 N N . LEU A 1 70 ? 10.504 2.860 -40.413 1.00 70.12 70 LEU A N 1
ATOM 554 C CA . LEU A 1 70 ? 11.682 2.807 -39.558 1.00 70.12 70 LEU A CA 1
ATOM 555 C C . LEU A 1 70 ? 12.815 3.550 -40.269 1.00 70.12 70 LEU A C 1
ATOM 557 O O . LEU A 1 70 ? 13.152 3.245 -41.413 1.00 70.12 70 LEU A O 1
ATOM 561 N N . LYS A 1 71 ? 13.381 4.547 -39.595 1.00 63.16 71 LYS A N 1
ATOM 562 C CA . LYS A 1 71 ? 14.721 5.039 -39.911 1.00 63.16 71 LYS A CA 1
ATOM 563 C C . LYS A 1 71 ? 15.648 4.010 -39.259 1.00 63.16 71 LYS A C 1
ATOM 565 O O . LYS A 1 71 ? 15.369 3.629 -38.131 1.00 63.16 71 LYS A O 1
ATOM 570 N N . GLY A 1 72 ? 16.612 3.442 -39.981 1.00 62.28 72 GLY A N 1
ATOM 571 C CA . GLY A 1 72 ? 17.406 2.299 -39.494 1.00 62.28 72 GLY A CA 1
ATOM 572 C C . GLY A 1 72 ? 17.930 2.461 -38.054 1.00 62.28 72 GLY A C 1
ATOM 573 O O . GLY A 1 72 ? 18.127 3.580 -37.590 1.00 62.28 72 GLY A O 1
ATOM 574 N N . ASP A 1 73 ? 18.145 1.331 -37.373 1.00 68.88 73 ASP A N 1
ATOM 575 C CA . ASP A 1 73 ? 18.694 1.216 -36.006 1.00 68.88 73 ASP A CA 1
ATOM 576 C C . ASP A 1 73 ? 17.784 1.642 -34.832 1.00 68.88 73 ASP A C 1
ATOM 578 O O . ASP A 1 73 ? 18.255 1.887 -33.720 1.00 68.88 73 ASP A O 1
ATOM 582 N N . GLU A 1 74 ? 16.462 1.659 -35.027 1.00 78.31 74 GLU A N 1
ATOM 583 C CA . GLU A 1 74 ? 15.491 1.872 -33.940 1.00 78.31 74 GLU A CA 1
ATOM 584 C C . GLU A 1 74 ? 15.535 0.763 -32.869 1.00 78.31 74 GLU A C 1
ATOM 586 O O . GLU A 1 74 ? 15.474 -0.435 -33.168 1.00 78.31 74 GLU A O 1
ATOM 591 N N . ILE A 1 75 ? 15.583 1.169 -31.594 1.00 81.56 75 ILE A N 1
ATOM 592 C CA . ILE A 1 75 ? 15.646 0.262 -30.439 1.00 81.56 75 ILE A CA 1
ATOM 593 C C . ILE A 1 75 ? 14.265 0.142 -29.794 1.00 81.56 75 ILE A C 1
ATOM 595 O O . ILE A 1 75 ? 13.682 1.120 -29.328 1.00 81.56 75 ILE A O 1
ATOM 599 N N . PHE A 1 76 ? 13.776 -1.093 -29.677 1.00 83.50 76 PHE A N 1
ATOM 600 C CA . PHE A 1 76 ? 12.493 -1.405 -29.050 1.00 83.50 76 PHE A CA 1
ATOM 601 C C . PHE A 1 76 ? 12.666 -2.141 -27.721 1.00 83.50 76 PHE A C 1
ATOM 603 O O . PHE A 1 76 ? 13.569 -2.959 -27.547 1.00 83.50 76 PHE A O 1
ATOM 610 N N . ILE A 1 77 ? 11.744 -1.900 -26.785 1.00 82.19 77 ILE A N 1
ATOM 611 C CA . ILE A 1 77 ? 11.651 -2.685 -25.550 1.00 82.19 77 ILE A CA 1
ATOM 612 C C . ILE A 1 77 ? 11.052 -4.058 -25.875 1.00 82.19 77 ILE A C 1
ATOM 614 O O . ILE A 1 77 ? 9.972 -4.149 -26.466 1.00 82.19 77 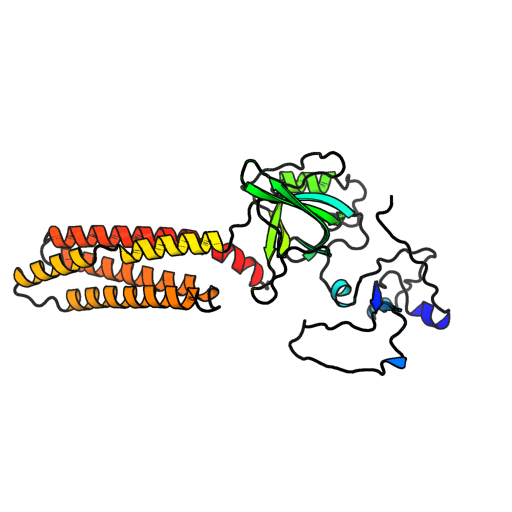ILE A O 1
ATOM 618 N N . LEU A 1 78 ? 11.728 -5.119 -25.428 1.00 84.38 78 LEU A N 1
ATOM 619 C CA . LEU A 1 78 ? 11.212 -6.484 -25.453 1.00 84.38 78 LEU A CA 1
ATOM 620 C C . LEU A 1 78 ? 10.479 -6.793 -24.139 1.00 84.38 78 LEU A C 1
ATOM 622 O O . LEU A 1 78 ? 11.101 -6.997 -23.097 1.00 84.38 78 LEU A O 1
ATOM 626 N N . TYR A 1 79 ? 9.149 -6.835 -24.184 1.00 78.56 79 TYR A N 1
ATOM 627 C CA . TYR A 1 79 ? 8.317 -7.230 -23.047 1.00 78.56 79 TYR A CA 1
ATOM 628 C C . TYR A 1 79 ? 8.367 -8.752 -22.825 1.00 78.56 79 TYR A C 1
ATOM 630 O O . TYR A 1 79 ? 8.457 -9.539 -23.764 1.00 78.56 79 TYR A O 1
ATOM 638 N N . LYS A 1 80 ? 8.238 -9.196 -21.574 1.00 74.38 80 LYS A N 1
ATOM 639 C CA . LYS A 1 80 ? 8.244 -10.614 -21.179 1.00 74.38 80 LYS A CA 1
ATOM 640 C C . LYS A 1 80 ? 7.035 -11.395 -21.703 1.00 74.38 80 LYS A C 1
ATOM 642 O O . LYS A 1 80 ? 7.108 -12.603 -21.888 1.00 74.38 80 LYS A O 1
ATOM 647 N N . ASN A 1 81 ? 5.884 -10.756 -21.879 1.00 74.69 81 ASN A N 1
ATOM 648 C CA . ASN A 1 81 ? 4.689 -11.395 -22.431 1.00 74.69 81 ASN A CA 1
ATOM 649 C C . ASN A 1 81 ? 3.653 -10.344 -22.848 1.00 74.69 81 ASN A C 1
ATOM 651 O O . ASN A 1 81 ? 3.819 -9.143 -22.617 1.00 74.69 81 ASN A O 1
ATOM 655 N N . LEU A 1 82 ? 2.562 -10.818 -23.454 1.00 71.62 82 LEU A N 1
ATOM 656 C CA . LEU A 1 82 ? 1.453 -9.972 -23.881 1.00 71.62 82 LEU A CA 1
ATOM 657 C C . LEU A 1 82 ? 0.780 -9.252 -22.702 1.00 71.62 82 LEU A C 1
ATOM 659 O O . LEU A 1 82 ? 0.383 -8.098 -22.848 1.00 71.62 82 LEU A O 1
ATOM 663 N N . SER A 1 83 ? 0.670 -9.896 -21.538 1.00 68.38 83 SER A N 1
ATOM 664 C CA . SER A 1 83 ? 0.047 -9.302 -20.352 1.00 68.38 83 SER A CA 1
ATOM 665 C C . SER A 1 83 ? 0.835 -8.072 -19.874 1.00 68.38 83 SER A C 1
ATOM 667 O O . SER A 1 83 ? 0.237 -7.025 -19.655 1.00 68.38 83 SER A O 1
ATOM 669 N N . GLN A 1 84 ? 2.173 -8.138 -19.837 1.00 68.56 84 GLN A N 1
ATOM 670 C CA . GLN A 1 84 ? 3.033 -6.990 -19.511 1.00 68.56 84 GLN A CA 1
ATOM 671 C C . GLN A 1 84 ? 2.926 -5.862 -20.548 1.00 68.56 84 GLN A C 1
ATOM 673 O O . GLN A 1 84 ? 2.957 -4.685 -20.189 1.00 68.56 84 GLN A O 1
ATOM 678 N N . LEU A 1 85 ? 2.789 -6.206 -21.833 1.00 72.56 85 LEU A N 1
ATOM 679 C CA . LEU A 1 85 ? 2.597 -5.231 -22.910 1.00 72.56 85 LEU A CA 1
ATOM 680 C C . LEU A 1 85 ? 1.266 -4.476 -22.776 1.00 72.56 85 LEU A C 1
ATOM 682 O O . LEU A 1 85 ? 1.196 -3.292 -23.118 1.00 72.56 85 LEU A O 1
ATOM 686 N N . LYS A 1 86 ? 0.219 -5.162 -22.297 1.00 69.56 86 LYS A N 1
ATOM 687 C CA . LYS A 1 86 ? -1.120 -4.602 -22.061 1.00 69.56 86 LYS A CA 1
ATOM 688 C C . LYS A 1 86 ? -1.211 -3.763 -20.783 1.00 69.56 86 LYS A C 1
ATOM 690 O O . LYS A 1 86 ? -2.164 -2.995 -20.653 1.00 69.56 86 LYS A O 1
ATOM 695 N N . THR A 1 87 ? -0.258 -3.877 -19.854 1.00 65.88 87 THR A N 1
ATOM 696 C CA . THR A 1 87 ? -0.273 -3.078 -18.625 1.00 65.88 87 THR A CA 1
ATOM 697 C C . THR A 1 87 ? -0.226 -1.583 -18.943 1.00 65.88 87 THR A C 1
ATOM 699 O O . THR A 1 87 ? 0.577 -1.129 -19.761 1.00 65.88 87 THR A O 1
ATOM 702 N N . LYS A 1 88 ? -1.075 -0.797 -18.269 1.00 61.75 88 LYS A N 1
ATOM 703 C CA . LYS A 1 88 ? -1.039 0.668 -18.342 1.00 61.75 88 LYS A CA 1
ATOM 704 C C . LYS A 1 88 ? 0.269 1.163 -17.715 1.00 61.75 88 LYS A C 1
ATOM 706 O O . LYS A 1 88 ? 0.440 1.088 -16.501 1.00 61.75 88 LYS A O 1
ATOM 711 N N . GLN A 1 89 ? 1.187 1.641 -18.551 1.00 64.00 89 GLN A N 1
ATOM 712 C CA . GLN A 1 89 ? 2.486 2.174 -18.134 1.00 64.00 89 GLN A CA 1
ATOM 713 C C . GLN A 1 89 ? 2.545 3.684 -18.356 1.00 64.00 89 GLN A C 1
ATOM 715 O O . GLN A 1 89 ? 2.036 4.178 -19.366 1.00 64.00 89 GLN A O 1
ATOM 720 N N . LEU A 1 90 ? 3.183 4.401 -17.432 1.00 56.28 90 LEU A N 1
ATOM 721 C CA . LEU A 1 90 ? 3.452 5.833 -17.552 1.00 56.28 90 LEU A CA 1
ATOM 722 C C . LEU A 1 90 ? 4.949 6.031 -17.826 1.00 56.28 90 LEU A C 1
ATOM 724 O O . LEU A 1 90 ? 5.770 5.525 -17.074 1.00 56.28 90 LEU A O 1
ATOM 728 N N . GLY A 1 91 ? 5.300 6.757 -18.893 1.00 56.06 91 GLY A N 1
ATOM 729 C CA . GLY A 1 91 ? 6.692 6.927 -19.335 1.00 56.06 91 GLY A CA 1
ATOM 730 C C . GLY A 1 91 ? 7.203 5.763 -20.198 1.00 56.06 91 GLY A C 1
ATOM 731 O O . GLY A 1 91 ? 7.823 4.829 -19.712 1.00 56.06 91 GLY A O 1
ATOM 732 N N . VAL A 1 92 ? 6.982 5.813 -21.514 1.00 56.38 92 VAL A N 1
ATOM 733 C CA . VAL A 1 92 ? 7.450 4.772 -22.455 1.00 56.38 92 VAL A CA 1
ATOM 734 C C . VAL A 1 92 ? 8.761 5.221 -23.117 1.00 56.38 92 VAL A C 1
ATOM 736 O O . VAL A 1 92 ? 8.879 6.391 -23.472 1.00 56.38 92 VAL A O 1
ATOM 739 N N . ASN A 1 93 ? 9.719 4.297 -23.294 1.00 56.25 93 ASN A N 1
ATOM 740 C CA . ASN A 1 93 ? 11.045 4.513 -23.912 1.00 56.25 93 ASN A CA 1
ATOM 741 C C . ASN A 1 93 ? 11.992 5.468 -23.150 1.00 56.25 93 ASN A C 1
ATOM 743 O O . ASN A 1 93 ? 12.857 6.093 -23.754 1.00 56.25 93 ASN A O 1
ATOM 747 N N . GLY A 1 94 ? 11.827 5.588 -21.829 1.00 60.44 94 GLY A N 1
ATOM 748 C CA . GLY A 1 94 ? 12.632 6.474 -20.982 1.00 60.44 94 GLY A CA 1
ATOM 749 C C . GLY A 1 94 ? 13.771 5.794 -20.224 1.00 60.44 94 GLY A C 1
ATOM 750 O O . GLY A 1 94 ? 13.845 4.567 -20.130 1.00 60.44 94 GLY A O 1
ATOM 751 N N . ASP A 1 95 ? 14.631 6.618 -19.626 1.00 69.06 95 ASP A N 1
ATOM 752 C CA . ASP A 1 95 ? 15.680 6.156 -18.722 1.00 69.06 95 ASP A CA 1
ATOM 753 C C . ASP A 1 95 ? 15.088 5.597 -17.425 1.00 69.06 95 ASP A C 1
ATOM 755 O O . ASP A 1 95 ? 14.151 6.153 -16.839 1.00 69.06 95 ASP A O 1
ATOM 759 N N . TYR A 1 96 ? 15.677 4.496 -16.962 1.00 79.88 96 TYR A N 1
ATOM 760 C CA . TYR A 1 96 ? 15.384 3.914 -15.660 1.00 79.88 96 TYR A CA 1
ATOM 761 C C . TYR A 1 96 ? 16.450 4.348 -14.659 1.00 79.88 96 TYR A C 1
ATOM 763 O O . TYR A 1 96 ? 17.644 4.245 -14.941 1.00 79.88 96 TYR A O 1
ATOM 771 N N . ILE A 1 97 ? 16.025 4.753 -13.464 1.00 86.81 97 ILE A N 1
ATOM 772 C CA . ILE A 1 97 ? 16.915 4.859 -12.305 1.00 86.81 97 ILE A CA 1
ATOM 773 C C . ILE A 1 97 ? 16.605 3.724 -11.343 1.00 86.81 97 ILE A C 1
ATOM 775 O O . ILE A 1 97 ? 15.446 3.466 -11.010 1.00 86.81 97 ILE A O 1
ATOM 779 N N . THR A 1 98 ? 17.661 3.076 -10.864 1.00 90.31 98 THR A N 1
ATOM 780 C CA . THR A 1 98 ? 17.570 2.108 -9.776 1.00 90.31 98 THR A CA 1
ATOM 781 C C . THR A 1 98 ? 17.573 2.824 -8.433 1.00 90.31 98 THR A C 1
ATOM 783 O O . THR A 1 98 ? 18.507 3.562 -8.116 1.00 90.31 98 THR A O 1
ATOM 786 N N . TYR A 1 99 ? 16.560 2.543 -7.621 1.00 94.12 99 TYR A N 1
ATOM 787 C CA . TYR A 1 99 ? 16.481 2.980 -6.233 1.00 94.12 99 TYR A CA 1
ATOM 788 C C . TYR A 1 99 ? 16.485 1.796 -5.273 1.00 94.12 99 TYR A C 1
ATOM 790 O O . TYR A 1 99 ? 16.042 0.694 -5.602 1.00 94.12 99 TYR A O 1
ATOM 798 N N . LYS A 1 100 ? 16.960 2.063 -4.056 1.00 95.06 100 LYS A N 1
ATOM 799 C CA . LYS A 1 100 ? 16.906 1.157 -2.911 1.00 95.06 100 LYS A CA 1
ATOM 800 C C . LYS A 1 100 ? 15.752 1.552 -1.988 1.00 95.06 100 LYS A C 1
ATOM 802 O O . LYS A 1 100 ? 15.673 2.695 -1.548 1.00 95.06 100 LYS A O 1
ATOM 807 N N . PHE A 1 101 ? 14.894 0.602 -1.636 1.00 94.50 101 PHE A N 1
ATOM 808 C CA . PHE A 1 101 ? 13.792 0.766 -0.687 1.00 94.50 101 PHE A CA 1
ATOM 809 C C . PHE A 1 101 ? 14.073 -0.082 0.555 1.00 94.50 101 PHE A C 1
ATOM 811 O O . PHE A 1 101 ? 14.373 -1.270 0.437 1.00 94.50 101 PHE A O 1
ATOM 818 N N . LYS A 1 102 ? 13.997 0.511 1.750 1.00 92.38 102 LYS A N 1
ATOM 819 C CA . LYS A 1 102 ? 14.261 -0.190 3.018 1.00 92.38 102 LYS A CA 1
ATOM 820 C C . LYS A 1 102 ? 12.971 -0.377 3.806 1.00 92.38 102 LYS A C 1
ATOM 822 O O . LYS A 1 102 ? 12.493 0.560 4.436 1.00 92.38 102 LYS A O 1
ATOM 827 N N . PHE A 1 103 ? 12.434 -1.590 3.834 1.00 88.69 103 PHE A N 1
ATOM 828 C CA . PHE A 1 103 ? 11.246 -1.907 4.621 1.00 88.69 103 PHE A CA 1
ATOM 829 C C . PHE A 1 103 ? 11.632 -2.552 5.955 1.00 88.69 103 PHE A C 1
ATOM 831 O O . PHE A 1 103 ? 12.362 -3.538 6.006 1.00 88.69 103 PHE A O 1
ATOM 838 N N . LYS A 1 104 ? 11.096 -2.005 7.054 1.00 81.81 104 LYS A N 1
ATOM 839 C CA . LYS A 1 104 ? 11.269 -2.534 8.424 1.00 81.81 104 LYS A CA 1
ATOM 840 C C . LYS A 1 104 ? 10.361 -3.739 8.726 1.00 81.81 104 LYS A C 1
ATOM 842 O O . LYS A 1 104 ? 10.169 -4.083 9.888 1.00 81.81 104 LYS A O 1
ATOM 847 N N . GLU A 1 105 ? 9.716 -4.295 7.706 1.00 73.25 105 GLU A N 1
ATOM 848 C CA . GLU A 1 105 ? 8.794 -5.425 7.794 1.00 73.25 105 GLU A CA 1
ATOM 849 C C . GLU A 1 105 ? 9.117 -6.440 6.685 1.00 73.25 105 GLU A C 1
ATOM 851 O O . GLU A 1 105 ? 9.537 -6.015 5.604 1.00 73.25 105 GLU A O 1
ATOM 856 N N . PRO A 1 106 ? 8.902 -7.752 6.907 1.00 69.06 106 PRO A N 1
ATOM 857 C CA . PRO A 1 106 ? 9.165 -8.764 5.889 1.00 69.06 106 PRO A CA 1
ATOM 858 C C . PRO A 1 106 ? 8.326 -8.560 4.619 1.00 69.06 106 PRO A C 1
ATOM 860 O O . PRO A 1 106 ? 7.092 -8.477 4.664 1.00 69.06 106 PRO A O 1
ATOM 863 N N . THR A 1 107 ? 8.977 -8.575 3.458 1.00 69.31 107 THR A N 1
ATOM 864 C CA . THR A 1 107 ? 8.339 -8.451 2.136 1.00 69.31 107 THR A CA 1
ATOM 865 C C . THR A 1 107 ? 8.000 -9.807 1.501 1.00 69.31 107 THR A C 1
ATOM 867 O O . THR A 1 107 ? 8.100 -9.970 0.295 1.00 69.31 107 THR A O 1
ATOM 870 N N . ILE A 1 108 ? 7.545 -10.791 2.285 1.00 66.00 108 ILE A N 1
ATOM 871 C CA . ILE A 1 108 ? 7.367 -12.200 1.849 1.00 66.00 108 ILE A CA 1
ATOM 872 C C . ILE A 1 108 ? 6.481 -12.363 0.591 1.00 66.00 108 ILE A C 1
ATOM 874 O O . ILE A 1 108 ? 6.679 -13.275 -0.203 1.00 66.00 108 ILE A O 1
ATOM 878 N N . SER A 1 109 ? 5.499 -11.482 0.390 1.00 71.25 109 SER A N 1
ATOM 879 C CA . SER A 1 109 ? 4.582 -11.499 -0.770 1.00 71.25 109 SER A CA 1
ATOM 880 C C . SER A 1 109 ? 5.057 -10.654 -1.957 1.00 71.25 109 SER A C 1
ATOM 882 O O . SER A 1 109 ? 4.366 -10.575 -2.974 1.00 71.25 109 SER A O 1
ATOM 884 N N . LEU A 1 110 ? 6.213 -10.005 -1.829 1.00 82.25 110 LEU A N 1
ATOM 885 C CA . LEU A 1 110 ? 6.850 -9.223 -2.876 1.00 82.25 110 LEU A CA 1
ATOM 886 C C . LEU A 1 110 ? 7.805 -10.133 -3.651 1.00 82.25 110 LEU A C 1
ATOM 888 O O . LEU A 1 110 ? 8.598 -10.858 -3.056 1.00 82.25 110 LEU A O 1
ATOM 892 N N . LYS A 1 111 ? 7.732 -10.105 -4.980 1.00 82.88 111 LYS A N 1
ATOM 893 C CA . LYS A 1 111 ? 8.573 -10.932 -5.857 1.00 82.88 111 LYS A CA 1
ATOM 894 C C . LYS A 1 111 ? 9.408 -10.063 -6.786 1.00 82.88 111 LYS A C 1
ATOM 896 O O . LYS A 1 111 ? 8.987 -8.961 -7.148 1.00 82.88 111 LYS A O 1
ATOM 901 N N . ILE A 1 112 ? 10.543 -10.586 -7.238 1.00 83.19 112 ILE A N 1
ATOM 902 C CA . ILE A 1 112 ? 11.273 -10.000 -8.366 1.00 83.19 112 ILE A CA 1
ATOM 903 C C . ILE A 1 112 ? 10.317 -9.899 -9.566 1.00 83.19 112 ILE A C 1
ATOM 905 O O . ILE A 1 112 ? 9.563 -10.830 -9.856 1.00 83.19 112 ILE A O 1
ATOM 909 N N . GLY A 1 113 ? 10.304 -8.737 -10.216 1.00 76.62 113 GLY A N 1
ATOM 910 C CA . GLY A 1 113 ? 9.383 -8.393 -11.297 1.00 76.62 113 GLY A CA 1
ATOM 911 C C . GLY A 1 113 ? 8.027 -7.836 -10.854 1.00 76.62 113 GLY A C 1
ATOM 912 O O . GLY A 1 113 ? 7.247 -7.448 -11.722 1.00 76.62 113 GLY A O 1
ATOM 913 N N . SER A 1 114 ? 7.727 -7.759 -9.549 1.00 85.94 114 SER A N 1
ATOM 914 C CA . SER A 1 114 ? 6.491 -7.097 -9.090 1.00 85.94 114 SER A CA 1
ATOM 915 C C . SER A 1 114 ? 6.509 -5.614 -9.476 1.00 85.94 114 SER A C 1
ATOM 917 O O . SER A 1 114 ? 7.593 -5.016 -9.531 1.00 85.94 114 SER A O 1
ATOM 919 N N . PRO A 1 115 ? 5.342 -5.009 -9.751 1.00 86.88 115 PRO A N 1
ATOM 920 C CA . PRO A 1 115 ? 5.299 -3.650 -10.257 1.00 86.88 115 PRO A CA 1
ATOM 921 C C . PRO A 1 115 ? 5.699 -2.629 -9.187 1.00 86.88 115 PRO A C 1
ATOM 923 O O . PRO A 1 115 ? 5.544 -2.839 -7.979 1.00 86.88 115 PRO A O 1
ATOM 926 N N . ILE A 1 116 ? 6.214 -1.501 -9.663 1.00 91.06 116 ILE A N 1
ATOM 927 C CA . ILE A 1 116 ? 6.246 -0.246 -8.920 1.00 91.06 116 ILE A CA 1
ATOM 928 C C . ILE A 1 116 ? 5.212 0.651 -9.580 1.00 91.06 116 ILE A C 1
ATOM 930 O O . ILE A 1 116 ? 5.267 0.857 -10.794 1.00 91.06 116 ILE A O 1
ATOM 934 N N . GLU A 1 117 ? 4.263 1.150 -8.801 1.00 89.62 117 GLU A N 1
ATOM 935 C CA . GLU A 1 117 ? 3.113 1.887 -9.314 1.00 89.62 117 GLU A CA 1
ATOM 936 C C . GLU A 1 117 ? 3.034 3.295 -8.745 1.00 89.62 117 GLU A C 1
ATOM 938 O O . GLU A 1 117 ? 3.400 3.547 -7.599 1.00 89.62 117 GLU A O 1
ATOM 943 N N . PHE A 1 118 ? 2.488 4.204 -9.541 1.00 88.00 118 PHE A N 1
ATOM 944 C CA . PHE A 1 118 ? 2.092 5.539 -9.128 1.00 88.00 118 PHE A CA 1
ATOM 945 C C . PHE A 1 118 ? 0.697 5.819 -9.686 1.00 88.00 118 PHE A C 1
ATOM 947 O O . PHE A 1 118 ? 0.469 5.686 -10.885 1.00 88.00 118 PHE A O 1
ATOM 954 N N . GLN A 1 119 ? -0.251 6.157 -8.807 1.00 82.56 119 GLN A N 1
ATOM 955 C CA . GLN A 1 119 ? -1.655 6.414 -9.174 1.00 82.56 119 GLN A CA 1
ATOM 956 C C . GLN A 1 119 ? -2.301 5.298 -10.027 1.00 82.56 119 GLN A C 1
ATOM 958 O O . GLN A 1 119 ? -3.075 5.569 -10.938 1.00 82.56 119 GLN A O 1
ATOM 963 N N . GLY A 1 120 ? -1.964 4.034 -9.748 1.00 76.25 120 GLY A N 1
ATOM 964 C CA . GLY A 1 120 ? -2.487 2.870 -10.478 1.00 76.25 120 GLY A CA 1
ATOM 965 C C . GLY A 1 120 ? -1.859 2.637 -11.857 1.00 76.25 120 GLY A C 1
ATOM 966 O O . GLY A 1 120 ? -2.237 1.692 -12.548 1.00 76.25 120 GLY A O 1
ATOM 967 N N . PHE A 1 121 ? -0.893 3.464 -12.263 1.00 79.38 121 PHE A N 1
ATOM 968 C CA . PHE A 1 121 ? -0.065 3.216 -13.435 1.00 79.38 121 PHE A CA 1
ATOM 969 C C . PHE A 1 121 ? 1.237 2.560 -13.023 1.00 79.38 121 PHE A C 1
ATOM 971 O O . PHE A 1 121 ? 1.899 2.984 -12.074 1.00 79.38 121 PHE A O 1
ATOM 978 N N . GLN A 1 122 ? 1.642 1.552 -13.784 1.00 83.88 122 GLN A N 1
ATOM 979 C CA . GLN A 1 122 ? 2.952 0.965 -13.611 1.00 83.88 122 GLN A CA 1
ATOM 980 C C . GLN A 1 122 ? 4.030 1.929 -14.122 1.00 83.88 122 GLN A C 1
ATOM 982 O O . GLN A 1 122 ? 3.984 2.378 -15.264 1.00 83.88 122 GLN A O 1
ATOM 987 N N . ILE A 1 123 ? 5.021 2.204 -13.281 1.00 88.94 123 ILE A N 1
ATOM 988 C CA . ILE A 1 123 ? 6.158 3.089 -13.579 1.00 88.94 123 ILE A CA 1
ATOM 989 C C . ILE A 1 123 ? 7.500 2.378 -13.419 1.00 88.94 123 ILE A C 1
ATOM 991 O O . ILE A 1 123 ? 8.558 2.994 -13.504 1.00 88.94 123 ILE A O 1
ATOM 995 N N . GLY A 1 124 ? 7.486 1.086 -13.103 1.00 87.94 124 GLY A N 1
ATOM 996 C CA . GLY A 1 124 ? 8.697 0.385 -12.730 1.00 87.94 124 GLY A CA 1
ATOM 997 C C . GLY A 1 124 ? 8.477 -1.059 -12.327 1.00 87.94 124 GLY A C 1
ATOM 998 O O . GLY A 1 124 ? 7.354 -1.576 -12.346 1.00 87.94 124 GLY A O 1
ATOM 999 N N . TYR A 1 125 ? 9.580 -1.705 -11.961 1.00 88.00 125 TYR A N 1
ATOM 1000 C CA . TYR A 1 125 ? 9.620 -3.113 -11.583 1.00 88.00 125 TYR A CA 1
ATOM 1001 C C . TYR A 1 125 ? 10.677 -3.341 -10.513 1.00 88.00 125 TYR A C 1
ATOM 1003 O O . TYR A 1 125 ? 11.726 -2.695 -10.503 1.00 88.00 125 TYR A O 1
ATOM 1011 N N . ILE A 1 126 ? 10.422 -4.314 -9.650 1.00 90.38 126 ILE A N 1
ATOM 1012 C CA . ILE A 1 126 ? 11.409 -4.798 -8.690 1.00 90.38 126 ILE A CA 1
ATOM 1013 C C . ILE A 1 126 ? 12.457 -5.628 -9.417 1.00 90.38 126 ILE A C 1
ATOM 1015 O O . ILE A 1 126 ? 12.118 -6.591 -10.105 1.00 90.38 126 ILE A O 1
ATOM 1019 N N . SER A 1 127 ? 13.721 -5.267 -9.241 1.00 85.88 127 SER A N 1
ATOM 1020 C CA . SER A 1 127 ? 14.858 -5.957 -9.842 1.00 85.88 127 SER A CA 1
ATOM 1021 C C . SER A 1 127 ? 15.452 -7.007 -8.913 1.00 85.88 127 SER A C 1
ATOM 1023 O O . SER A 1 127 ? 15.889 -8.046 -9.392 1.00 85.88 127 SER A O 1
ATOM 1025 N N . ASP A 1 128 ? 15.464 -6.743 -7.604 1.00 88.06 128 ASP A N 1
ATOM 1026 C CA . ASP A 1 128 ? 16.084 -7.628 -6.619 1.00 88.06 128 ASP A CA 1
ATOM 1027 C C . ASP A 1 128 ? 15.531 -7.400 -5.200 1.00 88.06 128 ASP A C 1
ATOM 1029 O O . ASP A 1 128 ? 14.989 -6.331 -4.897 1.00 88.06 128 ASP A O 1
ATOM 1033 N N . ILE A 1 129 ? 15.638 -8.414 -4.338 1.00 90.19 129 ILE A N 1
ATOM 1034 C CA . ILE A 1 129 ? 15.169 -8.399 -2.947 1.00 90.19 129 ILE A CA 1
ATOM 1035 C C . ILE A 1 129 ? 16.187 -9.115 -2.054 1.00 90.19 129 ILE A C 1
ATOM 1037 O O . ILE A 1 129 ? 16.363 -10.328 -2.135 1.00 90.19 129 ILE A O 1
ATOM 1041 N N . GLU A 1 130 ? 16.759 -8.381 -1.108 1.00 89.50 130 GLU A N 1
ATOM 1042 C CA . GLU A 1 130 ? 17.630 -8.901 -0.056 1.00 89.50 130 GLU A CA 1
ATOM 1043 C C . GLU A 1 130 ? 16.884 -8.884 1.285 1.00 89.50 130 GLU A C 1
ATOM 1045 O O . GLU A 1 130 ? 16.313 -7.868 1.682 1.00 89.50 130 GLU A O 1
ATOM 1050 N N . ASN A 1 131 ? 16.906 -9.996 2.020 1.00 87.38 131 ASN A N 1
ATOM 1051 C CA . ASN A 1 131 ? 16.350 -10.071 3.371 1.00 87.38 131 ASN A CA 1
ATOM 1052 C C . ASN A 1 131 ? 17.486 -10.236 4.375 1.00 87.38 131 ASN A C 1
ATOM 1054 O O . ASN A 1 131 ? 18.247 -11.198 4.304 1.00 87.38 131 ASN A O 1
ATOM 1058 N N . ILE A 1 132 ? 17.587 -9.303 5.317 1.00 86.19 132 ILE A N 1
ATOM 1059 C CA . ILE A 1 132 ? 18.665 -9.254 6.300 1.00 86.19 132 ILE A CA 1
ATOM 1060 C C . ILE A 1 132 ? 18.069 -9.496 7.681 1.00 86.19 132 ILE A C 1
ATOM 1062 O O . ILE A 1 132 ? 17.237 -8.727 8.165 1.00 86.19 132 ILE A O 1
ATOM 1066 N N . TYR A 1 133 ? 18.504 -10.574 8.328 1.00 85.06 133 TYR A N 1
ATOM 1067 C CA . TYR A 1 133 ? 18.168 -10.836 9.721 1.00 85.06 133 TYR A CA 1
ATOM 1068 C C . TYR A 1 133 ? 19.046 -9.985 10.638 1.00 85.06 133 TYR A C 1
ATOM 1070 O O . TYR A 1 133 ? 20.274 -10.078 10.620 1.00 85.06 133 TYR A O 1
ATOM 1078 N N . ASN A 1 134 ? 18.414 -9.162 11.468 1.00 81.88 134 ASN A N 1
ATOM 1079 C CA . ASN A 1 134 ? 19.089 -8.375 12.483 1.00 81.88 134 ASN A CA 1
ATOM 1080 C C . ASN A 1 134 ? 19.000 -9.104 13.832 1.00 81.88 134 ASN A C 1
ATOM 1082 O O . ASN A 1 134 ? 17.946 -9.197 14.461 1.00 81.88 134 ASN A O 1
ATOM 1086 N N . ASN A 1 135 ? 20.143 -9.618 14.289 1.00 84.44 135 ASN A N 1
ATOM 1087 C CA . ASN A 1 135 ? 20.218 -10.422 15.508 1.00 84.44 135 ASN A CA 1
ATOM 1088 C C . ASN A 1 135 ? 19.937 -9.616 16.790 1.00 84.44 135 ASN A C 1
ATOM 1090 O O . ASN A 1 135 ? 19.486 -10.178 17.784 1.00 84.44 135 ASN A O 1
ATOM 1094 N N . LYS A 1 136 ? 20.175 -8.295 16.784 1.00 85.88 136 LYS A N 1
ATOM 1095 C CA . LYS A 1 136 ? 20.015 -7.451 17.982 1.00 85.88 136 LYS A CA 1
ATOM 1096 C C . LYS A 1 136 ? 18.549 -7.249 18.343 1.00 85.88 136 LYS A C 1
ATOM 1098 O O . LYS A 1 136 ? 18.187 -7.301 19.512 1.00 85.88 136 LYS A O 1
ATOM 1103 N N . ASN A 1 137 ? 17.713 -7.008 17.339 1.00 82.88 137 ASN A N 1
ATOM 1104 C CA . ASN A 1 137 ? 16.281 -6.772 17.518 1.00 82.88 137 ASN A CA 1
ATOM 1105 C C . ASN A 1 137 ? 15.424 -7.996 17.151 1.00 82.88 137 ASN A C 1
ATOM 1107 O O . ASN A 1 137 ? 14.207 -7.935 17.301 1.00 82.88 137 ASN A O 1
ATOM 1111 N N . LYS A 1 138 ? 16.045 -9.098 16.701 1.00 84.94 138 LYS A N 1
ATOM 1112 C CA . LYS A 1 138 ? 15.374 -10.323 16.240 1.00 84.94 138 LYS A CA 1
ATOM 1113 C C . LYS A 1 138 ? 14.336 -10.043 15.145 1.00 84.94 138 LYS A C 1
ATOM 1115 O O . LYS A 1 138 ? 13.282 -10.675 15.104 1.00 84.94 138 LYS A O 1
ATOM 1120 N N . THR A 1 139 ? 14.614 -9.081 14.262 1.00 80.69 139 THR A N 1
ATOM 1121 C CA . THR A 1 139 ? 13.728 -8.729 13.140 1.00 80.69 139 THR A CA 1
ATOM 1122 C C . THR A 1 139 ? 14.380 -9.010 11.795 1.00 80.69 139 THR A C 1
ATOM 1124 O O . THR A 1 139 ? 15.601 -8.957 11.673 1.00 80.69 139 THR A O 1
ATOM 1127 N N . VAL A 1 140 ? 13.560 -9.241 10.771 1.00 83.06 140 VAL A N 1
ATOM 1128 C CA . VAL A 1 140 ? 14.003 -9.271 9.373 1.00 83.06 140 VAL A CA 1
ATOM 1129 C C . VAL A 1 140 ? 13.693 -7.923 8.730 1.00 83.06 140 VAL A C 1
ATOM 1131 O O . VAL A 1 140 ? 12.545 -7.477 8.743 1.00 83.06 140 VAL A O 1
ATOM 1134 N N . GLU A 1 141 ? 14.719 -7.295 8.167 1.00 86.12 141 GLU A N 1
ATOM 1135 C CA . GLU A 1 141 ? 14.596 -6.107 7.327 1.00 86.12 141 GLU A CA 1
ATOM 1136 C C . GLU A 1 141 ? 14.719 -6.514 5.860 1.00 86.12 141 GLU A C 1
ATOM 1138 O O . GLU A 1 141 ? 15.578 -7.321 5.499 1.00 86.12 141 GLU A O 1
ATOM 1143 N N . SER A 1 142 ? 13.868 -5.948 5.009 1.00 88.94 142 SER A N 1
ATOM 1144 C CA . SER A 1 142 ? 13.886 -6.225 3.575 1.00 88.94 142 SER A CA 1
ATOM 1145 C C . SER A 1 142 ? 14.420 -5.012 2.824 1.00 88.94 142 SER A C 1
ATOM 1147 O O . SER A 1 142 ? 13.886 -3.902 2.924 1.00 88.94 142 SER A O 1
ATOM 1149 N N . ILE A 1 143 ? 15.475 -5.232 2.052 1.00 91.94 143 ILE A N 1
ATOM 1150 C CA . ILE A 1 143 ? 16.043 -4.269 1.123 1.00 91.94 143 ILE A CA 1
ATOM 1151 C C . ILE A 1 143 ? 15.578 -4.654 -0.275 1.00 91.94 143 ILE A C 1
ATOM 1153 O O . ILE A 1 143 ? 15.848 -5.749 -0.752 1.00 91.94 143 ILE A O 1
ATOM 1157 N N . VAL A 1 144 ? 14.870 -3.747 -0.935 1.00 93.50 144 VAL A N 1
ATOM 1158 C CA . VAL A 1 144 ? 14.320 -3.981 -2.270 1.00 93.50 144 VAL A CA 1
ATOM 1159 C C . VAL A 1 144 ? 14.983 -3.028 -3.249 1.00 93.50 144 VAL A C 1
ATOM 1161 O O . VAL A 1 144 ? 15.083 -1.833 -2.972 1.00 93.50 144 VAL A O 1
ATOM 1164 N N . TYR A 1 145 ? 15.409 -3.541 -4.395 1.00 93.25 145 TYR A N 1
ATOM 1165 C CA . TYR A 1 145 ? 15.934 -2.744 -5.497 1.00 93.25 145 TYR A CA 1
ATOM 1166 C C . TYR A 1 145 ? 14.891 -2.684 -6.605 1.00 93.25 145 TYR A C 1
ATOM 1168 O O . TYR A 1 145 ? 14.255 -3.688 -6.936 1.00 93.25 145 TYR A O 1
ATOM 1176 N N . GLY A 1 146 ? 14.681 -1.494 -7.156 1.00 91.81 146 GLY A N 1
ATOM 1177 C CA . GLY A 1 146 ? 13.635 -1.277 -8.140 1.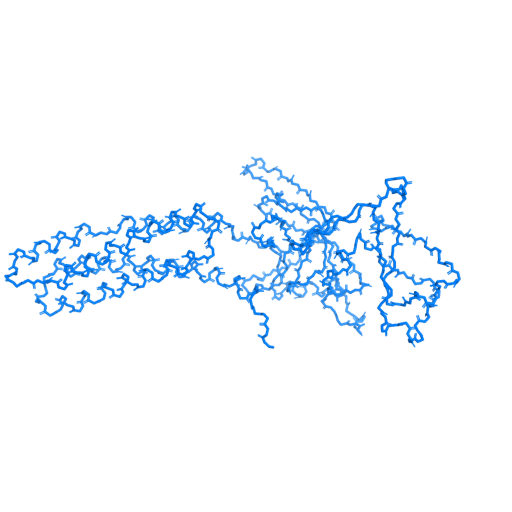00 91.81 146 GLY A CA 1
ATOM 1178 C C . GLY A 1 146 ? 14.016 -0.252 -9.188 1.00 91.81 146 GLY A C 1
ATOM 1179 O O . GLY A 1 146 ? 14.579 0.793 -8.865 1.00 91.81 146 GLY A O 1
ATOM 1180 N N . PHE A 1 147 ? 13.672 -0.554 -10.435 1.00 90.31 147 PHE A N 1
ATOM 1181 C CA . PHE A 1 147 ? 13.797 0.368 -11.553 1.00 90.31 147 PHE A CA 1
ATOM 1182 C C . PHE A 1 147 ? 12.564 1.264 -11.613 1.00 90.31 147 PHE A C 1
ATOM 1184 O O . PHE A 1 147 ? 11.450 0.748 -11.684 1.00 90.31 147 PHE A O 1
ATOM 1191 N N . ILE A 1 148 ? 12.758 2.583 -11.629 1.00 89.62 148 ILE A N 1
ATOM 1192 C CA . ILE A 1 148 ? 11.698 3.573 -11.849 1.00 89.62 148 ILE A CA 1
ATOM 1193 C C . ILE A 1 148 ? 11.952 4.297 -13.173 1.00 89.62 148 ILE A C 1
ATOM 1195 O O . ILE A 1 148 ? 13.052 4.797 -13.407 1.00 89.62 148 ILE A O 1
ATOM 1199 N N . GLN A 1 149 ? 10.923 4.366 -14.017 1.00 87.50 149 GLN A N 1
ATOM 1200 C CA . GLN A 1 149 ? 10.888 5.151 -15.249 1.00 87.50 149 GLN A CA 1
ATOM 1201 C C . GLN A 1 149 ? 10.747 6.629 -14.895 1.00 87.50 149 GLN A C 1
ATOM 1203 O O . GLN A 1 149 ? 9.725 7.055 -14.359 1.00 87.50 149 GLN A O 1
ATOM 1208 N N . ILE A 1 150 ? 11.762 7.432 -15.206 1.00 81.44 150 ILE A N 1
ATOM 1209 C CA . ILE A 1 150 ? 11.745 8.862 -14.862 1.00 81.44 150 ILE A CA 1
ATOM 1210 C C . ILE A 1 150 ? 10.722 9.606 -15.710 1.00 81.44 150 ILE A C 1
ATOM 1212 O O . ILE A 1 150 ? 10.014 10.468 -15.200 1.00 81.44 150 ILE A O 1
ATOM 1216 N N . ASN A 1 151 ? 10.594 9.218 -16.981 1.00 81.19 151 ASN A N 1
ATOM 1217 C CA . ASN A 1 151 ? 9.658 9.810 -17.935 1.00 81.19 151 ASN A CA 1
ATOM 1218 C C . ASN A 1 151 ? 8.187 9.636 -17.516 1.00 81.19 151 ASN A C 1
ATOM 1220 O O . ASN A 1 151 ? 7.305 10.228 -18.128 1.00 81.19 151 ASN A O 1
ATOM 1224 N N . ALA A 1 152 ? 7.902 8.843 -16.475 1.00 81.38 152 ALA A N 1
ATOM 1225 C CA . ALA A 1 152 ? 6.597 8.831 -15.819 1.00 81.38 152 ALA A CA 1
ATOM 1226 C C . ALA A 1 152 ? 6.250 10.184 -15.166 1.00 81.38 152 ALA A C 1
ATOM 1228 O O . ALA A 1 152 ? 5.086 10.465 -14.902 1.00 81.38 152 ALA A O 1
ATOM 1229 N N . PHE A 1 153 ? 7.260 11.013 -14.900 1.00 83.00 153 PHE A N 1
ATOM 1230 C CA . PHE A 1 153 ? 7.159 12.275 -14.175 1.00 83.00 153 PHE A CA 1
ATOM 1231 C C . PHE A 1 153 ? 7.631 13.486 -14.990 1.00 83.00 153 PHE A C 1
ATOM 1233 O O . PHE A 1 153 ? 7.797 14.564 -14.421 1.00 83.00 153 PHE A O 1
ATOM 1240 N N . THR A 1 154 ? 7.867 13.326 -16.296 1.00 75.38 154 THR A N 1
ATOM 1241 C CA . THR A 1 154 ? 8.359 14.397 -17.175 1.00 75.38 154 THR A CA 1
ATOM 1242 C C . THR A 1 154 ? 7.436 14.593 -18.371 1.00 75.38 154 THR A C 1
ATOM 1244 O O . THR A 1 154 ? 6.746 13.667 -18.802 1.00 75.38 154 THR A O 1
ATOM 1247 N N . ASN A 1 155 ? 7.443 15.801 -18.935 1.00 66.50 155 ASN A N 1
ATOM 1248 C CA . ASN A 1 155 ? 6.849 16.050 -20.245 1.00 66.50 155 ASN A CA 1
ATOM 1249 C C . ASN A 1 155 ? 7.840 15.638 -21.343 1.00 66.50 155 ASN A C 1
ATOM 1251 O O . ASN A 1 155 ? 9.051 15.684 -21.138 1.00 66.50 155 ASN A O 1
ATOM 1255 N N . LYS A 1 156 ? 7.328 15.219 -22.507 1.00 57.88 156 LYS A N 1
ATOM 1256 C CA . LYS A 1 156 ? 8.149 14.714 -23.625 1.00 57.88 156 LYS A CA 1
ATOM 1257 C C . LYS A 1 156 ? 9.077 15.761 -24.252 1.00 57.88 156 LYS A C 1
ATOM 1259 O O . LYS A 1 156 ? 10.002 15.366 -24.947 1.00 57.88 156 LYS A O 1
ATOM 1264 N N . ASP A 1 157 ? 8.833 17.041 -23.991 1.00 56.88 157 ASP A N 1
ATOM 1265 C CA . ASP A 1 157 ? 9.512 18.165 -24.644 1.00 56.88 157 ASP A CA 1
ATOM 1266 C C . ASP A 1 157 ? 10.561 18.846 -23.746 1.00 56.88 157 ASP A C 1
ATOM 1268 O O . ASP A 1 157 ? 11.119 19.871 -24.125 1.00 56.88 157 ASP A O 1
ATOM 1272 N N . ASP A 1 158 ? 10.819 18.306 -22.548 1.00 59.97 158 ASP A N 1
ATOM 1273 C CA . ASP A 1 158 ? 11.686 18.944 -21.552 1.00 59.97 158 ASP A CA 1
ATOM 1274 C C . ASP A 1 158 ? 12.949 18.115 -21.270 1.00 59.97 158 ASP A C 1
ATOM 1276 O O . ASP A 1 158 ? 13.065 17.416 -20.262 1.00 59.97 158 ASP A O 1
ATOM 1280 N N . ASP A 1 159 ? 13.903 18.191 -22.201 1.00 60.28 159 ASP A N 1
ATOM 1281 C CA . ASP A 1 159 ? 15.236 17.573 -22.094 1.00 60.28 159 ASP A CA 1
ATOM 1282 C C . ASP A 1 159 ? 16.202 18.376 -21.196 1.00 60.28 159 ASP A C 1
ATOM 1284 O O . ASP A 1 159 ? 17.345 17.969 -20.985 1.00 60.28 159 ASP A O 1
ATOM 1288 N N . SER A 1 160 ? 15.763 19.522 -20.659 1.00 58.84 160 SER A N 1
ATOM 1289 C CA . SER A 1 160 ? 16.622 20.464 -19.929 1.00 58.84 160 SER A CA 1
ATOM 1290 C C . SER A 1 160 ? 16.813 20.125 -18.446 1.00 58.84 160 SER A C 1
ATOM 1292 O O . SER A 1 160 ? 17.744 20.620 -17.809 1.00 58.84 160 SER A O 1
ATOM 1294 N N . ILE A 1 161 ? 15.949 19.275 -17.885 1.00 63.06 161 ILE A N 1
ATOM 1295 C CA . ILE A 1 161 ? 15.931 18.983 -16.452 1.00 63.06 161 ILE A CA 1
ATOM 1296 C C . ILE A 1 161 ? 16.796 17.756 -16.154 1.00 63.06 161 ILE A C 1
ATOM 1298 O O . ILE A 1 161 ? 16.618 16.697 -16.762 1.00 63.06 161 ILE A O 1
ATOM 1302 N N . ASP A 1 162 ? 17.683 17.854 -15.153 1.00 71.94 162 ASP A N 1
ATOM 1303 C CA . ASP A 1 162 ? 18.360 16.675 -14.608 1.00 71.94 162 ASP A CA 1
ATOM 1304 C C . ASP A 1 162 ? 17.297 15.688 -14.108 1.00 71.94 162 ASP A C 1
ATOM 1306 O O . ASP A 1 162 ? 16.620 15.883 -13.094 1.00 71.94 162 ASP A O 1
ATOM 1310 N N . LYS A 1 163 ? 17.158 14.593 -14.851 1.00 68.31 163 LYS A N 1
ATOM 1311 C CA . LYS A 1 163 ? 16.199 13.516 -14.624 1.00 68.31 163 LYS A CA 1
ATOM 1312 C C . LYS A 1 163 ? 16.243 12.980 -13.179 1.00 68.31 163 LYS A C 1
ATOM 1314 O O . LYS A 1 163 ? 15.210 12.572 -12.645 1.00 68.31 163 LYS A O 1
ATOM 1319 N N . LYS A 1 164 ? 17.401 13.023 -12.499 1.00 66.75 164 LYS A N 1
ATOM 1320 C CA . LYS A 1 164 ? 17.530 12.644 -11.074 1.00 66.75 164 LYS A CA 1
ATOM 1321 C C . LYS A 1 164 ? 16.931 13.680 -10.123 1.00 66.75 164 LYS A C 1
ATOM 1323 O O . LYS A 1 164 ? 16.445 13.323 -9.045 1.00 66.75 164 LYS A O 1
ATOM 1328 N N . GLU A 1 165 ? 16.955 14.952 -10.498 1.00 82.31 165 GLU A N 1
ATOM 1329 C CA . GLU A 1 165 ? 16.447 16.048 -9.681 1.00 82.31 165 GLU A CA 1
ATOM 1330 C C . GLU A 1 165 ? 14.915 16.043 -9.605 1.00 82.31 165 GLU A C 1
ATOM 1332 O O . GLU A 1 165 ? 14.346 16.360 -8.560 1.00 82.31 165 GLU A O 1
ATOM 1337 N N . ILE A 1 166 ? 14.241 15.577 -10.660 1.00 86.00 166 ILE A N 1
ATOM 1338 C CA . ILE A 1 166 ? 12.774 15.494 -10.733 1.00 86.00 166 ILE A CA 1
ATOM 1339 C C . ILE A 1 166 ? 12.221 14.650 -9.589 1.00 86.00 166 ILE A C 1
ATOM 1341 O O . ILE A 1 166 ? 11.441 15.139 -8.771 1.00 86.00 166 ILE A O 1
ATOM 1345 N N . ILE A 1 167 ? 12.674 13.399 -9.476 1.00 88.44 167 ILE A N 1
ATOM 1346 C CA . ILE A 1 167 ? 12.212 12.494 -8.417 1.00 88.44 167 ILE A CA 1
ATOM 1347 C C . ILE A 1 167 ? 12.598 13.045 -7.039 1.00 88.44 167 ILE A C 1
ATOM 1349 O O . ILE A 1 167 ? 11.779 13.014 -6.121 1.00 88.44 167 ILE A O 1
ATOM 1353 N N . SER A 1 168 ? 13.796 13.621 -6.894 1.00 89.81 168 SER A N 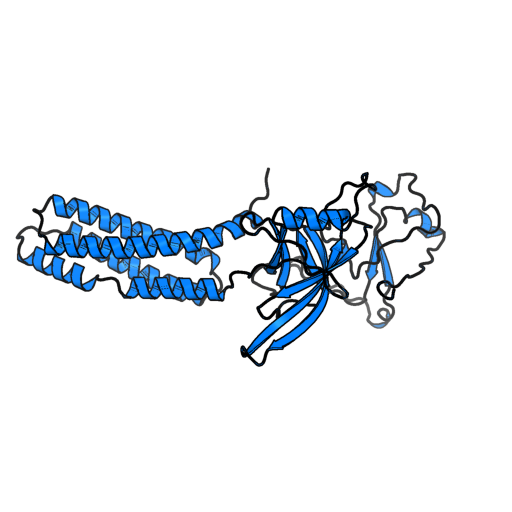1
ATOM 1354 C CA . SER A 1 168 ? 14.222 14.273 -5.647 1.00 89.81 168 SER A CA 1
ATOM 1355 C C . SER A 1 168 ? 13.268 15.400 -5.230 1.00 89.81 168 SER A C 1
ATOM 1357 O O . SER A 1 168 ? 12.868 15.486 -4.067 1.00 89.81 168 SER A O 1
ATOM 1359 N N . ASN A 1 169 ? 12.822 16.223 -6.180 1.00 89.62 169 ASN A N 1
ATOM 1360 C CA . ASN A 1 169 ? 11.876 17.306 -5.936 1.00 89.62 169 ASN A CA 1
ATOM 1361 C C . ASN A 1 169 ? 10.464 16.790 -5.619 1.00 89.62 169 ASN A C 1
ATOM 1363 O O . ASN A 1 169 ? 9.798 17.346 -4.743 1.00 89.62 169 ASN A O 1
ATOM 1367 N N . LEU A 1 170 ? 10.014 15.697 -6.242 1.00 90.75 170 LEU A N 1
ATOM 1368 C CA . LEU A 1 170 ? 8.753 15.046 -5.866 1.00 90.75 170 LEU A CA 1
ATOM 1369 C C . LEU A 1 170 ? 8.816 14.472 -4.446 1.00 90.75 170 LEU A C 1
ATOM 1371 O O . LEU A 1 170 ? 7.878 14.647 -3.669 1.00 90.75 170 LEU A O 1
ATOM 1375 N N . VAL A 1 171 ? 9.939 13.856 -4.076 1.00 93.06 171 VAL A N 1
ATOM 1376 C CA . VAL A 1 171 ? 10.182 13.349 -2.720 1.00 93.06 171 VAL A CA 1
ATOM 1377 C C . VAL A 1 171 ? 10.154 14.485 -1.691 1.00 93.06 171 VAL A C 1
ATOM 1379 O O . VAL A 1 171 ? 9.437 14.379 -0.695 1.00 93.06 171 VAL A O 1
ATOM 1382 N N . LYS A 1 172 ? 10.804 15.627 -1.969 1.00 91.75 172 LYS A N 1
ATOM 1383 C CA . 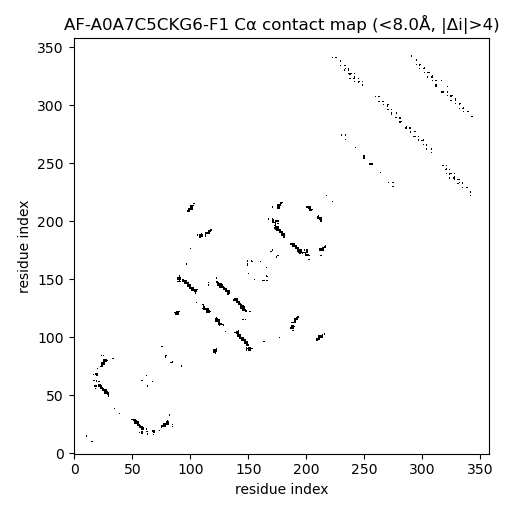LYS A 1 172 ? 10.715 16.836 -1.120 1.00 91.75 172 LYS A CA 1
ATOM 1384 C C . LYS A 1 172 ? 9.274 17.339 -0.953 1.00 91.75 172 LYS A C 1
ATOM 1386 O O . LYS A 1 172 ? 8.931 17.904 0.085 1.00 91.75 172 LYS A O 1
ATOM 1391 N N . ARG A 1 173 ? 8.419 17.126 -1.961 1.00 90.62 173 ARG A N 1
ATOM 1392 C CA . ARG A 1 173 ? 6.981 17.459 -1.948 1.00 90.62 173 ARG A CA 1
ATOM 1393 C C . ARG A 1 173 ? 6.105 16.384 -1.285 1.00 90.62 173 ARG A C 1
ATOM 1395 O O . ARG A 1 173 ? 4.887 16.557 -1.235 1.00 90.62 173 ARG A O 1
ATOM 1402 N N . GLY A 1 174 ? 6.702 15.318 -0.753 1.00 90.88 174 GLY A N 1
ATOM 1403 C CA . GLY A 1 174 ? 6.025 14.273 0.018 1.00 90.88 174 GLY A CA 1
ATOM 1404 C C . GLY A 1 174 ? 5.815 12.954 -0.725 1.00 90.88 174 GLY A C 1
ATOM 1405 O O . GLY A 1 174 ? 5.016 12.141 -0.267 1.00 90.88 174 GLY A O 1
ATOM 1406 N N . LEU A 1 175 ? 6.473 12.724 -1.868 1.00 93.25 175 LEU A N 1
ATOM 1407 C CA . LEU A 1 175 ? 6.436 11.418 -2.532 1.00 93.25 175 LEU A CA 1
ATOM 1408 C C . LEU A 1 175 ? 7.207 10.382 -1.699 1.00 93.25 175 LEU A C 1
ATOM 1410 O O . LEU A 1 175 ? 8.400 10.535 -1.442 1.00 93.25 175 LEU A O 1
ATOM 1414 N N . VAL A 1 176 ? 6.526 9.313 -1.298 1.00 94.31 176 VAL A N 1
ATOM 1415 C CA . VAL A 1 176 ? 7.076 8.219 -0.489 1.00 94.31 176 VAL A CA 1
ATOM 1416 C C . VAL A 1 176 ? 6.629 6.870 -1.041 1.00 94.31 176 VAL A C 1
ATOM 1418 O O . VAL A 1 176 ? 5.571 6.755 -1.658 1.00 94.31 176 VAL A O 1
ATOM 1421 N N . ALA A 1 177 ? 7.427 5.834 -0.801 1.00 93.62 177 ALA A N 1
ATOM 1422 C CA . ALA A 1 177 ? 7.101 4.463 -1.168 1.00 93.62 177 ALA A CA 1
ATOM 1423 C C . ALA A 1 177 ? 6.430 3.718 -0.004 1.00 93.62 177 ALA A C 1
ATOM 1425 O O . ALA A 1 177 ? 6.838 3.835 1.153 1.00 93.62 177 ALA A O 1
ATOM 1426 N N . LYS A 1 178 ? 5.427 2.895 -0.301 1.00 89.94 178 LYS A N 1
ATOM 1427 C CA . LYS A 1 178 ? 4.814 1.960 0.656 1.00 89.94 178 LYS A CA 1
ATOM 1428 C C . LYS A 1 178 ? 4.593 0.603 -0.007 1.00 89.94 178 LYS A C 1
ATOM 1430 O O . LYS A 1 178 ? 4.505 0.512 -1.230 1.00 89.94 178 LYS A O 1
ATOM 1435 N N . LEU A 1 179 ? 4.462 -0.447 0.797 1.00 87.81 179 LEU A N 1
ATOM 1436 C CA . LEU A 1 179 ? 4.020 -1.746 0.293 1.00 87.81 179 LEU A CA 1
ATOM 1437 C C . LEU A 1 179 ? 2.502 -1.713 0.103 1.00 87.81 179 LEU A C 1
ATOM 1439 O O . LEU A 1 179 ? 1.758 -1.263 0.972 1.00 87.81 179 LEU A O 1
ATOM 1443 N N . SER A 1 180 ? 2.029 -2.214 -1.026 1.00 84.19 180 SER A N 1
ATOM 1444 C CA . SER A 1 180 ? 0.603 -2.290 -1.337 1.00 84.19 180 SER A CA 1
ATOM 1445 C C . SER A 1 180 ? 0.244 -3.672 -1.883 1.00 84.19 180 SER A C 1
ATOM 1447 O O . SER A 1 180 ? 1.124 -4.513 -2.073 1.00 84.19 180 SER A O 1
ATOM 1449 N N . SER A 1 181 ? -1.047 -3.965 -2.036 1.00 72.06 181 SER A N 1
ATOM 1450 C CA . SER A 1 181 ? -1.546 -5.287 -2.444 1.00 72.06 181 SER A CA 1
ATOM 1451 C C . SER A 1 181 ? -2.731 -5.138 -3.390 1.00 72.06 181 SER A C 1
ATOM 1453 O O . SER A 1 181 ? -3.694 -4.443 -3.067 1.00 72.06 181 SER A O 1
ATOM 1455 N N . SER A 1 182 ? -2.657 -5.791 -4.552 1.00 56.59 182 SER A N 1
ATOM 1456 C CA . SER A 1 182 ? -3.721 -5.805 -5.553 1.00 56.59 182 SER A CA 1
ATOM 1457 C C . SER A 1 182 ? -4.708 -6.934 -5.238 1.00 56.59 182 SER A C 1
ATOM 1459 O O . SER A 1 182 ? -4.452 -8.097 -5.518 1.00 56.59 182 SER A O 1
ATOM 1461 N N . LEU A 1 183 ? -5.846 -6.577 -4.634 1.00 44.84 183 LEU A N 1
ATOM 1462 C CA . LEU A 1 183 ? -6.998 -7.444 -4.326 1.00 44.84 183 LEU A CA 1
ATOM 1463 C C . LEU A 1 183 ? -6.742 -8.674 -3.402 1.00 44.84 183 LEU A C 1
ATOM 1465 O O . LEU A 1 183 ? -5.654 -9.242 -3.339 1.00 44.84 183 LEU A O 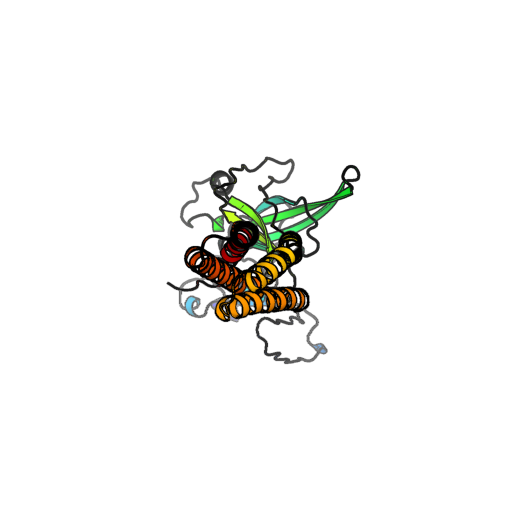1
ATOM 1469 N N . PRO A 1 184 ? -7.762 -9.149 -2.654 1.00 43.44 184 PRO A N 1
ATOM 1470 C CA . PRO A 1 184 ? -7.565 -10.082 -1.532 1.00 43.44 184 PRO A CA 1
ATOM 1471 C C . PRO A 1 184 ? -7.332 -11.556 -1.913 1.00 43.44 184 PRO A C 1
ATOM 1473 O O . PRO A 1 184 ? -7.188 -12.385 -1.016 1.00 43.44 184 PRO A O 1
ATOM 1476 N N . ILE A 1 185 ? -7.359 -11.911 -3.203 1.00 44.12 185 ILE A N 1
ATOM 1477 C CA . ILE A 1 185 ? -7.571 -13.306 -3.635 1.00 44.12 185 ILE A CA 1
ATOM 1478 C C . ILE A 1 185 ? -6.294 -13.954 -4.207 1.00 44.12 185 ILE A C 1
ATOM 1480 O O . ILE A 1 185 ? -6.143 -15.165 -4.073 1.00 44.12 185 ILE A O 1
ATOM 1484 N N . ILE A 1 186 ? -5.337 -13.182 -4.755 1.00 49.69 186 ILE A N 1
ATOM 1485 C CA . ILE A 1 186 ? -4.101 -13.723 -5.380 1.00 49.69 186 ILE A CA 1
ATOM 1486 C C . ILE A 1 186 ? -2.815 -12.976 -4.939 1.00 49.69 186 ILE A C 1
ATOM 1488 O O . ILE A 1 186 ? -1.797 -12.988 -5.618 1.00 49.69 186 ILE A O 1
ATOM 1492 N N . GLY A 1 187 ? -2.826 -12.350 -3.758 1.00 51.41 187 GLY A N 1
ATOM 1493 C CA . GLY A 1 187 ? -1.667 -12.269 -2.848 1.00 51.41 187 GLY A CA 1
ATOM 1494 C C . GLY A 1 187 ? -0.333 -11.636 -3.294 1.00 51.41 187 GLY A C 1
ATOM 1495 O O . GLY A 1 187 ? 0.616 -11.700 -2.512 1.00 51.41 187 GLY A O 1
ATOM 1496 N N . SER A 1 188 ? -0.197 -11.025 -4.472 1.00 65.81 188 SER A N 1
ATOM 1497 C CA . SER A 1 188 ? 1.039 -10.323 -4.847 1.00 65.81 188 SER A CA 1
ATOM 1498 C C . SER A 1 188 ? 1.071 -8.921 -4.242 1.00 65.81 188 SER A C 1
ATOM 1500 O O . SER A 1 188 ? 0.166 -8.112 -4.472 1.00 65.81 188 SER A O 1
ATOM 1502 N N . LYS A 1 189 ? 2.117 -8.619 -3.465 1.00 78.31 189 LYS A N 1
ATOM 1503 C CA . LYS A 1 189 ? 2.412 -7.239 -3.066 1.00 78.31 189 LYS A CA 1
ATOM 1504 C C . LYS A 1 189 ? 3.137 -6.511 -4.195 1.00 78.31 189 LYS A C 1
ATOM 1506 O O . LYS A 1 189 ? 3.804 -7.131 -5.017 1.00 78.31 189 LYS A O 1
ATOM 1511 N N . TYR A 1 190 ? 3.030 -5.192 -4.191 1.00 86.94 190 TYR A N 1
ATOM 1512 C CA . TYR A 1 190 ? 3.757 -4.286 -5.075 1.00 86.94 190 TYR A CA 1
ATOM 1513 C C . TYR A 1 190 ? 4.244 -3.068 -4.283 1.00 86.94 190 TYR A C 1
ATOM 1515 O O . TYR A 1 190 ? 3.851 -2.880 -3.125 1.00 86.94 190 TYR A O 1
ATOM 1523 N N . ILE A 1 191 ? 5.125 -2.258 -4.872 1.00 91.69 191 ILE A N 1
ATOM 1524 C CA . ILE A 1 191 ? 5.514 -0.970 -4.283 1.00 91.69 191 ILE A CA 1
ATOM 1525 C C . ILE A 1 191 ? 4.635 0.113 -4.896 1.00 91.69 191 ILE A C 1
ATOM 1527 O O . ILE A 1 191 ? 4.592 0.268 -6.110 1.00 91.69 191 ILE A O 1
ATOM 1531 N N . GLU A 1 192 ? 3.955 0.883 -4.057 1.00 91.56 192 GLU A N 1
ATOM 1532 C CA . GLU A 1 192 ? 3.145 2.023 -4.482 1.00 91.56 192 GLU A CA 1
ATOM 1533 C C . GLU A 1 192 ? 3.842 3.314 -4.048 1.00 91.56 192 GLU A C 1
ATOM 1535 O O . GLU A 1 192 ? 4.183 3.481 -2.872 1.00 91.56 192 GLU A O 1
ATOM 1540 N N . LEU A 1 193 ? 4.051 4.229 -4.991 1.00 92.31 193 LEU A N 1
ATOM 1541 C CA . LEU A 1 193 ? 4.503 5.585 -4.721 1.00 92.31 193 LEU A CA 1
ATOM 1542 C C . LEU A 1 193 ? 3.285 6.479 -4.494 1.00 92.31 193 LEU A C 1
ATOM 1544 O O . LEU A 1 193 ? 2.383 6.552 -5.330 1.00 92.31 193 LEU A O 1
ATOM 1548 N N . VAL A 1 194 ? 3.258 7.171 -3.358 1.00 91.19 194 VAL A N 1
ATOM 1549 C CA . VAL A 1 194 ? 2.142 8.035 -2.961 1.00 91.19 194 VAL A CA 1
ATOM 1550 C C . VAL A 1 194 ? 2.624 9.355 -2.392 1.00 91.19 194 VAL A C 1
ATOM 1552 O O . VAL A 1 194 ? 3.693 9.429 -1.792 1.00 91.19 194 VAL A O 1
ATOM 1555 N N . PHE A 1 195 ? 1.803 10.394 -2.542 1.00 89.94 195 PHE A N 1
ATOM 1556 C CA . PHE A 1 195 ? 2.028 11.662 -1.860 1.00 89.94 195 PHE A CA 1
ATOM 1557 C C . PHE A 1 195 ? 1.454 11.618 -0.448 1.00 89.94 195 PHE A C 1
ATOM 1559 O O . PHE A 1 195 ? 0.238 11.547 -0.259 1.00 89.94 195 PHE A O 1
ATOM 1566 N N . ASP A 1 196 ? 2.332 11.729 0.541 1.00 84.44 196 ASP A N 1
ATOM 1567 C CA . ASP A 1 196 ? 1.968 11.948 1.931 1.00 84.44 196 ASP A CA 1
ATOM 1568 C C . ASP A 1 196 ? 2.495 13.311 2.395 1.00 84.44 196 ASP A C 1
ATOM 1570 O O . ASP A 1 196 ? 3.655 13.473 2.766 1.00 84.44 196 ASP A O 1
ATOM 1574 N N . LYS A 1 197 ? 1.601 14.308 2.409 1.00 75.06 197 LYS A N 1
ATOM 1575 C CA . LYS A 1 197 ? 1.922 15.686 2.820 1.00 75.06 197 LYS A CA 1
ATOM 1576 C C . LYS A 1 197 ? 2.392 15.793 4.279 1.00 75.06 197 LYS A C 1
ATOM 1578 O O . LYS A 1 197 ? 2.963 16.818 4.644 1.00 75.06 197 LYS A O 1
ATOM 1583 N N . SER A 1 198 ? 2.145 14.773 5.107 1.00 75.81 198 SER A N 1
ATOM 1584 C CA . SER A 1 198 ? 2.610 14.725 6.499 1.00 75.81 198 SER A CA 1
ATOM 1585 C C . SER A 1 198 ? 4.049 14.220 6.643 1.00 75.81 198 SER A C 1
ATOM 1587 O O . SER A 1 198 ? 4.666 14.440 7.682 1.00 75.81 198 SER A O 1
ATOM 1589 N N . HIS A 1 199 ? 4.612 13.618 5.591 1.00 71.81 199 HIS A N 1
ATOM 1590 C CA . HIS A 1 199 ? 5.971 13.087 5.570 1.00 71.81 199 HIS A CA 1
ATOM 1591 C C . HIS A 1 199 ? 6.838 13.877 4.584 1.00 71.81 199 HIS A C 1
ATOM 1593 O O . HIS A 1 199 ? 6.913 13.564 3.398 1.00 71.81 199 HIS A O 1
ATOM 1599 N N . LYS A 1 200 ? 7.537 14.901 5.084 1.00 77.38 200 LYS A N 1
ATOM 1600 C CA . LYS A 1 200 ? 8.618 15.549 4.328 1.00 77.38 200 LYS A CA 1
ATOM 1601 C C . LYS A 1 200 ? 9.872 14.689 4.444 1.00 77.38 200 LYS A C 1
ATOM 1603 O O . LYS A 1 200 ? 10.411 14.538 5.537 1.00 77.38 200 LYS A O 1
ATOM 1608 N N . ALA A 1 201 ? 10.318 14.124 3.332 1.00 86.19 201 ALA A N 1
ATOM 1609 C CA . ALA A 1 201 ? 11.511 13.292 3.268 1.00 86.19 201 ALA A CA 1
ATOM 1610 C C . ALA A 1 201 ? 12.423 13.749 2.126 1.00 86.19 201 ALA A C 1
ATOM 1612 O O . ALA A 1 201 ? 12.035 14.548 1.274 1.00 86.19 201 ALA A O 1
ATOM 1613 N N . THR A 1 202 ? 13.648 13.241 2.116 1.00 91.00 202 THR A N 1
ATOM 1614 C CA . THR A 1 202 ? 14.615 13.435 1.036 1.00 91.00 202 THR A CA 1
ATOM 1615 C C . THR A 1 202 ? 15.145 12.083 0.585 1.00 91.00 202 THR A C 1
ATOM 1617 O O . THR A 1 202 ? 15.112 11.100 1.329 1.00 91.00 202 THR A O 1
ATOM 1620 N N . ILE A 1 203 ? 15.624 12.027 -0.656 1.00 91.81 203 ILE A N 1
ATOM 1621 C CA . ILE A 1 203 ? 16.398 10.884 -1.132 1.00 91.81 203 ILE A CA 1
ATOM 1622 C C . ILE A 1 203 ? 17.733 10.891 -0.389 1.00 91.81 203 ILE A C 1
ATOM 1624 O O . ILE A 1 203 ? 18.450 11.893 -0.408 1.00 91.81 203 ILE A O 1
ATOM 1628 N N . VAL A 1 204 ? 18.064 9.779 0.263 1.00 93.56 204 VAL A N 1
ATOM 1629 C CA . VAL A 1 204 ? 19.349 9.623 0.952 1.00 93.56 204 VAL A CA 1
ATOM 1630 C C . VAL A 1 204 ? 20.344 9.017 -0.029 1.00 93.56 204 VAL A C 1
ATOM 1632 O O . VAL A 1 204 ? 20.067 7.973 -0.618 1.00 93.56 204 VAL A O 1
ATOM 1635 N N . LYS A 1 205 ? 21.502 9.655 -0.207 1.00 91.81 205 LYS A N 1
ATOM 1636 C CA . LYS A 1 205 ? 22.577 9.112 -1.045 1.00 91.81 205 LYS A CA 1
ATOM 1637 C C . LYS A 1 205 ? 23.091 7.800 -0.453 1.00 91.81 205 LYS A C 1
ATOM 1639 O O . LYS A 1 205 ? 23.364 7.727 0.743 1.00 91.81 205 LYS A O 1
ATOM 1644 N N . GLY A 1 206 ? 23.165 6.765 -1.283 1.00 86.44 206 GLY A N 1
ATOM 1645 C CA . GLY A 1 206 ? 23.745 5.468 -0.927 1.00 86.44 206 GLY A CA 1
ATOM 1646 C C . GLY A 1 206 ? 24.980 5.169 -1.772 1.00 86.44 206 GLY A C 1
ATOM 1647 O O . GLY A 1 206 ? 25.227 5.863 -2.752 1.00 86.44 206 GLY A O 1
ATOM 1648 N N . ASP A 1 207 ? 25.730 4.125 -1.411 1.00 82.38 207 ASP A N 1
ATOM 1649 C CA . ASP A 1 207 ? 27.013 3.808 -2.060 1.00 82.38 207 ASP A CA 1
ATOM 1650 C C . ASP A 1 207 ? 26.866 3.551 -3.566 1.00 82.38 207 ASP A C 1
ATOM 1652 O O . ASP A 1 207 ? 27.530 4.180 -4.385 1.00 82.38 207 ASP A O 1
ATOM 1656 N N . ARG A 1 208 ? 25.969 2.625 -3.937 1.00 85.81 208 ARG A N 1
ATOM 1657 C CA . ARG A 1 208 ? 25.700 2.260 -5.340 1.00 85.81 208 ARG A CA 1
ATOM 1658 C C . ARG A 1 208 ? 24.344 2.745 -5.844 1.00 85.81 208 ARG A C 1
ATOM 1660 O O . ARG A 1 208 ? 24.206 3.056 -7.023 1.00 85.81 208 ARG A O 1
ATOM 1667 N N . TYR A 1 209 ? 23.350 2.789 -4.959 1.00 89.44 209 TYR A N 1
ATOM 1668 C CA . TYR A 1 209 ? 21.982 3.186 -5.280 1.00 89.44 209 TYR A CA 1
ATOM 1669 C C . TYR A 1 209 ? 21.438 4.115 -4.202 1.00 89.44 209 TYR A C 1
ATOM 1671 O O . TYR A 1 209 ? 21.563 3.832 -3.006 1.00 89.44 209 TYR A O 1
ATOM 1679 N N . ASP A 1 210 ? 20.793 5.189 -4.644 1.00 93.69 210 ASP A N 1
ATOM 1680 C CA . ASP A 1 210 ? 20.112 6.140 -3.776 1.00 93.69 210 ASP A CA 1
ATOM 1681 C C . ASP A 1 210 ? 18.926 5.470 -3.063 1.00 93.69 210 ASP A C 1
ATOM 1683 O O . ASP A 1 210 ? 18.224 4.620 -3.621 1.00 93.69 210 ASP A O 1
ATOM 1687 N N . ILE A 1 211 ? 18.699 5.849 -1.807 1.00 94.88 211 ILE A N 1
ATOM 1688 C CA . ILE A 1 211 ? 17.657 5.280 -0.956 1.00 94.88 211 ILE A CA 1
ATOM 1689 C C . ILE A 1 211 ? 16.401 6.142 -1.064 1.00 94.88 211 ILE A C 1
ATOM 1691 O O . ILE A 1 211 ? 16.388 7.311 -0.666 1.00 94.88 211 ILE A O 1
ATOM 1695 N N . PHE A 1 212 ? 15.331 5.538 -1.574 1.00 95.75 212 PHE A N 1
ATOM 1696 C CA . PHE A 1 212 ? 14.018 6.160 -1.678 1.00 95.75 212 PHE A CA 1
ATOM 1697 C C . PHE A 1 212 ? 13.298 6.085 -0.322 1.00 95.75 212 PHE A C 1
ATOM 1699 O O . PHE A 1 212 ? 13.297 5.019 0.308 1.00 95.75 212 PHE A O 1
ATOM 1706 N N . PRO A 1 213 ? 12.671 7.173 0.157 1.00 94.56 213 PRO A N 1
ATOM 1707 C CA . PRO A 1 213 ? 11.997 7.151 1.446 1.00 94.56 213 PRO A CA 1
ATOM 1708 C C . PRO A 1 213 ? 10.778 6.232 1.437 1.00 94.56 213 PRO A C 1
ATOM 1710 O O . PRO A 1 213 ? 9.912 6.305 0.565 1.00 94.56 213 PRO A O 1
ATOM 1713 N N . THR A 1 214 ? 10.695 5.390 2.461 1.00 93.00 214 THR A N 1
ATOM 1714 C CA . THR A 1 214 ? 9.600 4.441 2.656 1.00 93.00 214 THR A CA 1
ATOM 1715 C C . THR A 1 214 ? 8.805 4.775 3.909 1.00 93.00 214 THR A C 1
ATOM 1717 O O . THR A 1 214 ? 9.391 5.081 4.950 1.00 93.00 214 THR A O 1
ATOM 1720 N N . ILE A 1 215 ? 7.490 4.602 3.856 1.00 89.12 215 ILE A N 1
ATOM 1721 C CA . ILE A 1 215 ? 6.618 4.632 5.034 1.00 89.12 215 ILE A CA 1
ATOM 1722 C C . ILE A 1 215 ? 6.134 3.221 5.374 1.00 89.12 215 ILE A C 1
ATOM 1724 O O . ILE A 1 215 ? 6.011 2.357 4.504 1.00 89.12 215 ILE A O 1
ATOM 1728 N N . LYS A 1 216 ? 5.848 2.976 6.657 1.00 80.44 216 LYS A N 1
ATOM 1729 C CA . LYS A 1 216 ? 5.241 1.709 7.079 1.00 80.44 216 LYS A CA 1
ATOM 1730 C C . LYS A 1 216 ? 3.821 1.613 6.537 1.00 80.44 216 LYS A C 1
ATOM 1732 O O . LYS A 1 216 ? 3.019 2.537 6.694 1.00 80.44 216 LYS A O 1
ATOM 1737 N N . THR A 1 217 ? 3.491 0.464 5.964 1.00 66.06 217 THR A N 1
ATOM 1738 C CA . THR A 1 217 ? 2.113 0.166 5.586 1.00 66.06 217 THR A CA 1
ATOM 1739 C C . THR A 1 217 ? 1.387 -0.294 6.836 1.00 66.06 217 THR A C 1
ATOM 1741 O O . THR A 1 217 ? 1.814 -1.259 7.460 1.00 66.06 217 THR A O 1
ATOM 1744 N N . LYS A 1 218 ? 0.286 0.366 7.216 1.00 61.47 218 LYS A N 1
ATOM 1745 C CA . LYS A 1 218 ? -0.561 -0.160 8.296 1.00 61.47 218 LYS A CA 1
ATOM 1746 C C . LYS A 1 218 ? -1.063 -1.541 7.891 1.00 61.47 218 LYS A C 1
ATOM 1748 O O . LYS A 1 218 ? -1.731 -1.680 6.859 1.00 61.47 218 LYS A O 1
ATOM 1753 N N . SER A 1 219 ? -0.649 -2.546 8.646 1.00 54.53 219 SER A N 1
ATOM 1754 C CA . SER A 1 219 ? -0.811 -3.950 8.294 1.00 54.53 219 SER A CA 1
ATOM 1755 C C . SER A 1 219 ? -2.244 -4.417 8.583 1.00 54.53 219 SER A C 1
ATOM 1757 O O . SER A 1 219 ? -2.964 -3.807 9.374 1.00 54.53 219 SER A O 1
ATOM 1759 N N . LYS A 1 220 ? -2.681 -5.530 7.970 1.00 56.19 220 LYS A N 1
ATOM 1760 C CA . LYS A 1 220 ? -3.939 -6.202 8.359 1.00 56.19 220 LYS A CA 1
ATOM 1761 C C . LYS A 1 220 ? -3.944 -6.521 9.861 1.00 56.19 220 LYS A C 1
ATOM 1763 O O . LYS A 1 220 ? -4.998 -6.451 10.479 1.00 56.19 220 LYS A O 1
ATOM 1768 N N . LYS A 1 221 ? -2.771 -6.809 10.439 1.00 59.28 221 LYS A N 1
ATOM 1769 C CA . LYS A 1 221 ? -2.594 -7.026 11.875 1.00 59.28 221 LYS A CA 1
ATOM 1770 C C . LYS A 1 221 ? -2.944 -5.776 12.685 1.00 59.28 221 LYS A C 1
ATOM 1772 O O . LYS A 1 221 ? -3.732 -5.900 13.602 1.00 59.28 221 LYS A O 1
ATOM 1777 N N . ASP A 1 222 ? -2.504 -4.585 12.285 1.00 62.03 222 ASP A N 1
ATOM 1778 C CA . ASP A 1 222 ? -2.849 -3.346 13.004 1.00 62.03 222 ASP A CA 1
ATOM 1779 C C . ASP A 1 222 ? -4.367 -3.108 13.025 1.00 62.03 222 ASP A C 1
ATOM 1781 O O . ASP A 1 222 ? -4.918 -2.579 13.986 1.00 62.03 222 ASP A O 1
ATOM 1785 N N . ILE A 1 223 ? -5.067 -3.491 11.954 1.00 64.81 223 ILE A N 1
ATOM 1786 C CA . ILE A 1 223 ? -6.529 -3.401 11.903 1.00 64.81 223 ILE A CA 1
ATOM 1787 C C . ILE A 1 223 ? -7.156 -4.451 12.833 1.00 64.81 223 ILE A C 1
ATOM 1789 O O . ILE A 1 223 ? -8.098 -4.125 13.547 1.00 64.81 223 ILE A O 1
ATOM 1793 N N . MET A 1 224 ? -6.625 -5.677 12.866 1.00 66.50 224 MET A N 1
ATOM 1794 C CA . MET A 1 224 ? -7.088 -6.735 13.775 1.00 66.50 224 MET A CA 1
ATOM 1795 C C . MET A 1 224 ? -6.839 -6.393 15.247 1.00 66.50 224 MET A C 1
ATOM 1797 O O . MET A 1 224 ? -7.719 -6.610 16.073 1.00 66.50 224 MET A O 1
ATOM 1801 N N . ASP A 1 225 ? -5.696 -5.790 15.567 1.00 72.06 225 ASP A N 1
ATOM 1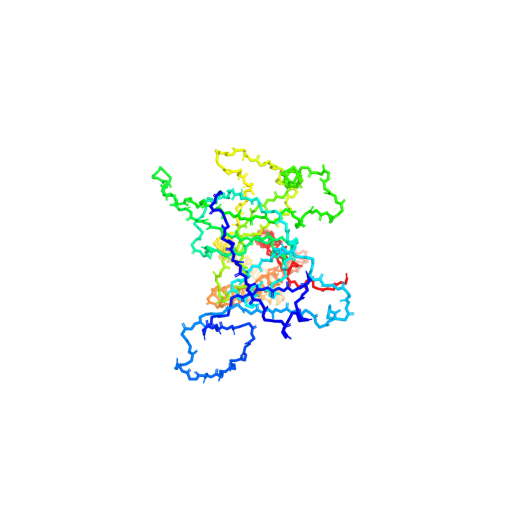802 C CA . ASP A 1 225 ? -5.364 -5.340 16.918 1.00 72.06 225 ASP A CA 1
ATOM 1803 C C . ASP A 1 225 ? -6.343 -4.234 17.363 1.00 72.06 225 ASP A C 1
ATOM 1805 O O . ASP A 1 225 ? -6.951 -4.332 18.426 1.00 72.06 225 ASP A O 1
ATOM 1809 N N . ASN A 1 226 ? -6.625 -3.249 16.497 1.00 69.88 226 ASN A N 1
ATOM 1810 C CA . ASN A 1 226 ? -7.631 -2.214 16.783 1.00 69.88 226 ASN A CA 1
ATOM 1811 C C . ASN A 1 226 ? -9.065 -2.773 16.897 1.00 69.88 226 ASN A C 1
ATOM 1813 O O . ASN A 1 226 ? -9.885 -2.217 17.628 1.00 69.88 226 ASN A O 1
ATOM 1817 N N . LEU A 1 227 ? -9.402 -3.842 16.167 1.00 72.88 227 LEU A N 1
ATOM 1818 C CA . LEU A 1 227 ? -10.701 -4.515 16.290 1.00 72.88 227 LEU A CA 1
ATOM 1819 C C . LEU A 1 227 ? -10.818 -5.284 17.606 1.00 72.88 227 LEU A C 1
ATOM 1821 O O . LEU A 1 227 ? -11.874 -5.237 18.236 1.00 72.88 227 LEU A O 1
ATOM 1825 N N . ASN A 1 228 ? -9.740 -5.935 18.046 1.00 77.94 228 ASN A N 1
ATOM 1826 C CA . ASN A 1 228 ? -9.686 -6.583 19.352 1.00 77.94 228 ASN A CA 1
ATOM 1827 C C . ASN A 1 228 ? -9.877 -5.568 20.482 1.00 77.94 228 ASN A C 1
ATOM 1829 O O . ASN A 1 228 ? -10.667 -5.824 21.388 1.00 77.94 228 ASN A O 1
ATOM 1833 N N . ASP A 1 229 ? -9.250 -4.393 20.398 1.00 81.62 229 ASP A N 1
ATOM 1834 C CA . ASP A 1 229 ? -9.446 -3.322 21.383 1.00 81.62 229 ASP A CA 1
ATOM 1835 C C . ASP A 1 229 ? -10.916 -2.889 21.483 1.00 81.62 229 ASP A C 1
ATOM 1837 O O . ASP A 1 229 ? -11.437 -2.655 22.575 1.00 81.62 229 ASP A O 1
ATOM 1841 N N . ILE A 1 230 ? -11.617 -2.803 20.350 1.00 80.19 230 ILE A N 1
ATOM 1842 C CA . ILE A 1 230 ? -13.048 -2.478 20.324 1.00 80.19 230 ILE A CA 1
ATOM 1843 C C . ILE A 1 230 ? -13.869 -3.621 20.920 1.00 80.19 230 ILE A C 1
ATOM 1845 O O . ILE A 1 230 ? -14.759 -3.367 21.727 1.00 80.19 230 ILE A O 1
ATOM 1849 N N . LEU A 1 231 ? -13.559 -4.872 20.576 1.00 81.69 231 LEU A N 1
ATOM 1850 C CA . LEU A 1 231 ? -14.239 -6.046 21.121 1.00 81.69 231 LEU A CA 1
ATOM 1851 C C . LEU A 1 231 ? -14.092 -6.128 22.647 1.00 81.69 231 LEU A C 1
ATOM 1853 O O . LEU A 1 231 ? -15.066 -6.411 23.342 1.00 81.69 231 LEU A O 1
ATOM 1857 N N . VAL A 1 232 ? -12.908 -5.822 23.179 1.00 84.00 232 VAL A N 1
ATOM 1858 C CA . VAL A 1 232 ? -12.672 -5.725 24.625 1.00 84.00 232 VAL A CA 1
ATOM 1859 C C . VAL A 1 232 ? -13.507 -4.598 25.240 1.00 84.00 232 VAL A C 1
ATOM 1861 O O . VAL A 1 232 ? -14.184 -4.825 26.241 1.00 84.00 232 VAL A O 1
ATOM 1864 N N . LYS A 1 233 ? -13.536 -3.406 24.628 1.00 83.81 233 LYS A N 1
ATOM 1865 C CA . LYS A 1 233 ? -14.367 -2.283 25.104 1.00 83.81 233 LYS A CA 1
ATOM 1866 C C . LYS A 1 233 ? -15.861 -2.611 25.108 1.00 83.81 233 LYS A C 1
ATOM 1868 O O . LYS A 1 233 ? -16.547 -2.223 26.044 1.00 83.81 233 LYS A O 1
ATOM 1873 N N . LEU A 1 234 ? -16.352 -3.340 24.102 1.00 83.25 234 LEU A N 1
ATOM 1874 C CA . LEU A 1 234 ? -17.749 -3.775 24.016 1.00 83.25 234 LEU A CA 1
ATOM 1875 C C . LEU A 1 234 ? -18.104 -4.820 25.078 1.00 83.25 234 LEU A C 1
ATOM 1877 O O . LEU A 1 234 ? -19.166 -4.734 25.685 1.00 83.25 234 LEU A O 1
ATOM 1881 N N . LYS A 1 235 ? -17.214 -5.786 25.332 1.00 82.69 235 LYS A N 1
ATOM 1882 C CA . LYS A 1 235 ? -17.412 -6.798 26.383 1.00 82.69 235 LYS A CA 1
ATOM 1883 C C . LYS A 1 235 ? -17.424 -6.196 27.788 1.00 82.69 235 LYS A C 1
ATOM 1885 O O . LYS A 1 235 ? -18.144 -6.688 28.646 1.00 82.69 235 LYS A O 1
ATOM 1890 N N . ASN A 1 236 ? -16.652 -5.133 28.005 1.00 86.31 236 ASN A N 1
ATOM 1891 C CA . ASN A 1 236 ? -16.495 -4.485 29.308 1.00 86.31 236 ASN A CA 1
ATOM 1892 C C . ASN A 1 236 ? -17.506 -3.352 29.561 1.00 86.31 236 ASN A C 1
ATOM 1894 O O . ASN A 1 236 ? -17.319 -2.557 30.483 1.00 86.31 236 ASN A O 1
ATOM 1898 N N . LEU A 1 237 ? -18.555 -3.228 28.742 1.00 85.94 237 LEU A N 1
ATOM 1899 C CA . LEU A 1 237 ? -19.591 -2.223 28.967 1.00 85.94 237 LEU A CA 1
ATOM 1900 C C . LEU A 1 237 ? -20.313 -2.482 30.302 1.00 85.94 237 LEU A C 1
ATOM 1902 O O . LEU A 1 237 ? -20.673 -3.626 30.583 1.00 85.94 237 LEU A O 1
ATOM 1906 N N . PRO A 1 238 ? -20.606 -1.440 31.102 1.00 84.50 238 PRO A N 1
ATOM 1907 C CA . PRO A 1 238 ? -21.236 -1.578 32.418 1.00 84.50 238 PRO A CA 1
ATOM 1908 C C . PRO A 1 238 ? -22.757 -1.821 32.324 1.00 84.50 238 PRO A C 1
ATOM 1910 O O . PRO A 1 238 ? -23.551 -1.196 33.026 1.00 84.50 238 PRO A O 1
ATOM 1913 N N . LEU A 1 239 ? -23.182 -2.740 31.451 1.00 82.44 239 LEU A N 1
ATOM 1914 C CA . LEU A 1 239 ? -24.594 -3.067 31.225 1.00 82.44 239 LEU A CA 1
ATOM 1915 C C . LEU A 1 239 ? -25.241 -3.679 32.463 1.00 82.44 239 LEU A C 1
ATOM 1917 O O . LEU A 1 239 ? -26.404 -3.409 32.741 1.00 82.44 239 LEU A O 1
ATOM 1921 N N . GLU A 1 240 ? -24.486 -4.466 33.225 1.00 83.69 240 GLU A N 1
ATOM 1922 C CA . GLU A 1 240 ? -24.968 -5.060 34.470 1.00 83.69 240 GLU A CA 1
ATOM 1923 C C . GLU A 1 240 ? -25.351 -3.979 35.487 1.00 83.69 240 GLU A C 1
ATOM 1925 O O . GLU A 1 240 ? -26.432 -4.027 36.072 1.00 83.69 240 GLU A O 1
ATOM 1930 N N . ASN A 1 241 ? -24.529 -2.934 35.623 1.00 84.38 241 ASN A N 1
ATOM 1931 C CA . ASN A 1 241 ? -24.837 -1.806 36.499 1.00 84.38 241 ASN A CA 1
ATOM 1932 C C . ASN A 1 241 ? -26.084 -1.051 36.025 1.00 84.38 241 ASN A C 1
ATOM 1934 O O . ASN A 1 241 ? -26.913 -0.658 36.844 1.00 84.38 241 ASN A O 1
ATOM 1938 N N . LEU A 1 242 ? -26.237 -0.871 34.710 1.00 82.25 242 LEU A N 1
ATOM 1939 C CA . LEU A 1 242 ? -27.406 -0.219 34.123 1.00 82.25 242 LEU A CA 1
ATOM 1940 C C . LEU A 1 242 ? -28.693 -1.032 34.358 1.00 82.25 242 LEU A C 1
ATOM 1942 O O . LEU A 1 242 ? -29.714 -0.462 34.746 1.00 82.25 242 LEU A O 1
ATOM 1946 N N . LEU A 1 243 ? -28.635 -2.356 34.186 1.00 83.06 243 LEU A N 1
ATOM 1947 C CA . LEU A 1 243 ? -29.745 -3.278 34.453 1.00 83.06 243 LEU A CA 1
ATOM 1948 C C . LEU A 1 243 ? -30.109 -3.313 35.943 1.00 83.06 243 LEU A C 1
ATOM 1950 O O . LEU A 1 243 ? -31.289 -3.267 36.287 1.00 83.06 243 LEU A O 1
ATOM 1954 N N . ASN A 1 244 ? -29.113 -3.319 36.830 1.00 83.38 244 ASN A N 1
ATOM 1955 C CA . ASN A 1 244 ? -29.318 -3.276 38.278 1.00 83.38 244 ASN A CA 1
ATOM 1956 C C . ASN A 1 244 ? -29.931 -1.941 38.726 1.00 83.38 244 ASN A C 1
ATOM 1958 O O . ASN A 1 244 ? -30.879 -1.924 39.513 1.00 83.38 244 ASN A O 1
ATOM 1962 N N . SER A 1 245 ? -29.448 -0.815 38.192 1.00 81.25 245 SER A N 1
ATOM 1963 C CA . SER A 1 245 ? -30.041 0.501 38.456 1.00 81.25 245 SER A CA 1
ATOM 1964 C C . SER A 1 245 ? -31.474 0.600 37.922 1.00 81.25 245 SER A C 1
ATOM 1966 O O . SER A 1 245 ? -32.323 1.194 38.585 1.00 81.25 245 SER A O 1
ATOM 1968 N N . TYR A 1 246 ? -31.785 -0.028 36.781 1.00 79.50 246 TYR A N 1
ATOM 1969 C CA . TYR A 1 246 ? -33.163 -0.162 36.302 1.00 79.50 246 TYR A CA 1
ATOM 1970 C C . TYR A 1 246 ? -34.027 -1.011 37.250 1.00 79.50 246 TYR A C 1
ATOM 1972 O O . TYR A 1 246 ? -35.138 -0.610 37.593 1.00 79.50 246 TYR A O 1
ATOM 1980 N N . ALA A 1 247 ? -33.532 -2.165 37.706 1.00 76.69 247 ALA A N 1
ATOM 1981 C CA . ALA A 1 247 ? -34.268 -3.029 38.627 1.00 76.69 247 ALA A CA 1
ATOM 1982 C C . ALA A 1 247 ? -34.618 -2.302 39.937 1.00 76.69 247 ALA A C 1
ATOM 1984 O O . ALA A 1 247 ? -35.695 -2.512 40.493 1.00 76.69 247 ALA A O 1
ATOM 1985 N N . ASN A 1 248 ? -33.740 -1.410 40.403 1.00 75.94 248 ASN A N 1
ATOM 1986 C CA . ASN A 1 248 ? -34.003 -0.549 41.556 1.00 75.94 248 ASN A CA 1
ATOM 1987 C C . ASN A 1 248 ? -35.034 0.545 41.238 1.00 75.94 248 ASN A C 1
ATOM 1989 O O . ASN A 1 248 ? -35.978 0.725 42.001 1.00 75.94 248 ASN A O 1
ATOM 1993 N N . LEU A 1 249 ? -34.936 1.193 40.072 1.00 74.25 249 LEU A N 1
ATOM 1994 C CA . LEU A 1 249 ? -35.946 2.144 39.593 1.00 74.25 249 LEU A CA 1
ATOM 1995 C C . LEU A 1 249 ? -37.349 1.533 39.506 1.00 74.25 249 LEU A C 1
ATOM 1997 O O . LEU A 1 249 ? -38.320 2.171 39.904 1.00 74.25 249 LEU A O 1
ATOM 2001 N N . ALA A 1 250 ? -37.457 0.307 38.992 1.00 73.44 250 ALA A N 1
ATOM 2002 C CA . ALA A 1 250 ? -38.719 -0.415 38.862 1.00 73.44 250 ALA A CA 1
ATOM 2003 C C . ALA A 1 250 ? -39.318 -0.815 40.222 1.00 73.44 250 ALA A C 1
ATOM 2005 O O . ALA A 1 250 ? -40.533 -0.948 40.340 1.00 73.44 250 ALA A O 1
ATOM 2006 N N . LYS A 1 251 ? -38.481 -0.999 41.254 1.00 71.50 251 LYS A N 1
ATOM 2007 C CA . LYS A 1 251 ? -38.932 -1.234 42.636 1.00 71.50 251 LYS A CA 1
ATOM 2008 C C . LYS A 1 251 ? -39.414 0.050 43.313 1.00 71.50 251 LYS A C 1
ATOM 2010 O O . LYS A 1 251 ? -40.369 0.005 44.082 1.00 71.50 251 LYS A O 1
ATOM 2015 N N . GLU A 1 252 ? -38.755 1.175 43.043 1.00 67.88 252 GLU A N 1
ATOM 2016 C CA . GLU A 1 252 ? -39.050 2.473 43.666 1.00 67.88 252 GLU A CA 1
ATOM 2017 C C . GLU A 1 252 ? -40.254 3.183 43.023 1.00 67.88 252 GLU A C 1
ATOM 2019 O O . GLU A 1 252 ? -41.029 3.841 43.716 1.00 67.88 252 GLU A O 1
ATOM 2024 N N . ASN A 1 253 ? -40.464 3.020 41.713 1.00 61.47 253 ASN A N 1
ATOM 2025 C CA . ASN A 1 253 ? -41.551 3.667 40.980 1.00 61.47 253 ASN A CA 1
ATOM 2026 C C . ASN A 1 253 ? -42.689 2.692 40.642 1.00 61.47 253 ASN A C 1
ATOM 2028 O O . ASN A 1 253 ? -42.512 1.728 39.908 1.00 61.47 253 ASN A O 1
ATOM 2032 N N . ARG A 1 254 ? -43.913 3.000 41.096 1.00 56.22 254 ARG A N 1
ATOM 2033 C CA . ARG A 1 254 ? -45.136 2.198 40.851 1.00 56.22 254 ARG A CA 1
ATOM 2034 C C . ARG A 1 254 ? -45.705 2.293 39.422 1.00 56.22 254 ARG A C 1
ATOM 2036 O O . ARG A 1 254 ? -46.788 1.768 39.172 1.00 56.22 254 ARG A O 1
ATOM 2043 N N . LYS A 1 255 ? -45.037 2.984 38.489 1.00 61.78 255 LYS A N 1
ATOM 2044 C CA . LYS A 1 255 ? -45.489 3.115 37.091 1.00 61.78 255 LYS A CA 1
ATOM 2045 C C . LYS A 1 255 ? -44.688 2.175 36.180 1.00 61.78 255 LYS A C 1
ATOM 2047 O O . LYS A 1 255 ? -43.462 2.179 36.261 1.00 61.78 255 LYS A O 1
ATOM 2052 N N . PRO A 1 256 ? -45.340 1.406 35.291 1.00 55.56 256 PRO A N 1
ATOM 2053 C CA . PRO A 1 256 ? -44.641 0.533 34.356 1.00 55.56 256 PRO A CA 1
ATOM 2054 C C . PRO A 1 256 ? -43.862 1.367 33.336 1.00 55.56 256 PRO A C 1
ATOM 2056 O O . PRO A 1 256 ? -44.454 2.079 32.526 1.00 55.56 256 PRO A O 1
ATOM 2059 N N . ILE A 1 257 ? -42.531 1.256 33.345 1.00 67.88 257 ILE A N 1
ATOM 2060 C CA . ILE A 1 257 ? -41.672 1.926 32.362 1.00 67.88 257 ILE A CA 1
ATOM 2061 C C . ILE A 1 257 ? -41.343 0.966 31.217 1.00 67.88 257 ILE A C 1
ATOM 2063 O O . ILE A 1 257 ? -40.196 0.594 30.967 1.00 67.88 257 ILE A O 1
ATOM 2067 N N . ASN A 1 258 ? -42.387 0.536 30.508 1.00 72.00 258 ASN A N 1
ATOM 2068 C CA . ASN A 1 258 ? -42.271 -0.435 29.416 1.00 72.00 258 ASN A CA 1
ATOM 2069 C C . ASN A 1 258 ? -41.330 0.046 28.294 1.00 72.00 258 ASN A C 1
ATOM 2071 O O . ASN A 1 258 ? -40.675 -0.770 27.645 1.00 72.00 258 ASN A O 1
ATOM 2075 N N . SER A 1 259 ? -41.221 1.362 28.083 1.00 73.12 259 SER A N 1
ATOM 2076 C CA . SER A 1 259 ? -40.281 1.964 27.129 1.00 73.12 259 SER A CA 1
ATOM 2077 C C . SER A 1 259 ? -38.815 1.803 27.553 1.00 73.12 259 SER A C 1
ATOM 2079 O O . SER A 1 259 ? -37.986 1.470 26.708 1.00 73.12 259 SER A O 1
ATOM 2081 N N . LEU A 1 260 ? -38.498 1.945 28.849 1.00 75.94 260 LEU A N 1
ATOM 2082 C CA . LEU A 1 260 ? -37.151 1.715 29.397 1.00 75.94 260 LEU A CA 1
ATOM 2083 C C . LEU A 1 260 ? -36.709 0.269 29.164 1.00 75.94 260 LEU A C 1
ATOM 2085 O O . LEU A 1 260 ? -35.632 0.037 28.621 1.00 75.94 260 LEU A O 1
ATOM 2089 N N . VAL A 1 261 ? -37.564 -0.701 29.505 1.00 78.88 261 VAL A N 1
ATOM 2090 C CA . VAL A 1 261 ? -37.282 -2.136 29.304 1.00 78.88 261 VAL A CA 1
ATOM 2091 C C . VAL A 1 261 ? -37.057 -2.453 27.834 1.00 78.88 261 VAL A C 1
ATOM 2093 O O . VAL A 1 261 ? -36.096 -3.133 27.479 1.00 78.88 261 VAL A O 1
ATOM 2096 N N . LYS A 1 262 ? -37.933 -1.944 26.961 1.00 83.62 262 LYS A N 1
ATOM 2097 C CA . LYS A 1 262 ? -37.826 -2.160 25.518 1.00 83.62 262 LYS A CA 1
ATOM 2098 C C . LYS A 1 262 ? -36.502 -1.620 24.971 1.00 83.62 262 LYS A C 1
ATOM 2100 O O . LYS A 1 262 ? -35.845 -2.317 24.201 1.00 83.62 262 LYS A O 1
ATOM 2105 N N . ASN A 1 263 ? -36.092 -0.427 25.398 1.00 82.94 263 ASN A N 1
ATOM 2106 C CA . ASN A 1 263 ? -34.845 0.201 24.963 1.00 82.94 263 ASN A CA 1
ATOM 2107 C C . ASN A 1 263 ? -33.604 -0.517 25.520 1.00 82.94 263 ASN A C 1
ATOM 2109 O O . ASN A 1 263 ? -32.646 -0.730 24.780 1.00 82.94 263 ASN A O 1
ATOM 2113 N N . LEU A 1 264 ? -33.633 -0.974 26.777 1.00 82.00 264 LEU A N 1
ATOM 2114 C CA . LEU A 1 264 ? -32.552 -1.778 27.363 1.00 82.00 264 LEU A CA 1
ATOM 2115 C C . LEU A 1 264 ? -32.395 -3.129 26.652 1.00 82.00 264 LEU A C 1
ATOM 2117 O O . LEU A 1 264 ? -31.284 -3.502 26.278 1.00 82.00 264 LEU A O 1
ATOM 2121 N N . ASN A 1 265 ? -33.502 -3.825 26.378 1.00 83.56 265 ASN A N 1
ATOM 2122 C CA . ASN A 1 265 ? -33.481 -5.068 25.602 1.00 83.56 265 ASN A CA 1
ATOM 2123 C C . ASN A 1 265 ? -32.959 -4.840 24.180 1.00 83.56 265 ASN A C 1
ATOM 2125 O O . ASN A 1 265 ? -32.203 -5.658 23.657 1.00 83.56 265 ASN A O 1
ATOM 2129 N N . LYS A 1 266 ? -33.320 -3.710 23.560 1.00 87.88 266 LYS A N 1
ATOM 2130 C CA . LYS A 1 266 ? -32.796 -3.320 22.250 1.00 87.88 266 LYS A CA 1
ATOM 2131 C C . LYS A 1 266 ? -31.274 -3.165 22.285 1.00 87.88 266 LYS A C 1
ATOM 2133 O O . LYS A 1 266 ? -30.606 -3.745 21.438 1.00 87.88 266 LYS A O 1
ATOM 2138 N N . ILE A 1 267 ? -30.723 -2.475 23.287 1.00 85.75 267 ILE A N 1
ATOM 2139 C CA . ILE A 1 267 ? -29.268 -2.315 23.455 1.00 85.75 267 ILE A CA 1
ATOM 2140 C C . ILE A 1 267 ? -28.577 -3.674 23.587 1.00 85.75 267 ILE A C 1
ATOM 2142 O O . ILE A 1 267 ? -27.622 -3.941 22.859 1.00 85.75 267 ILE A O 1
ATOM 2146 N N . VAL A 1 268 ? -29.071 -4.545 24.472 1.00 86.31 268 VAL A N 1
ATOM 2147 C CA . VAL A 1 268 ? -28.493 -5.882 24.689 1.00 86.31 268 VAL A CA 1
ATOM 2148 C C . VAL A 1 268 ? -28.509 -6.703 23.397 1.00 86.31 268 VAL A C 1
ATOM 2150 O O . VAL A 1 268 ? -27.488 -7.276 23.016 1.00 86.31 268 VAL A O 1
ATOM 2153 N N . ASN A 1 269 ? -29.629 -6.708 22.672 1.00 86.56 269 ASN A N 1
ATOM 2154 C CA . ASN A 1 269 ? -29.759 -7.452 21.419 1.00 86.56 269 ASN A CA 1
ATOM 2155 C C . ASN A 1 269 ? -28.864 -6.893 20.306 1.00 86.56 269 ASN A C 1
ATOM 2157 O O . ASN A 1 269 ? -28.200 -7.666 19.609 1.00 86.56 269 ASN A O 1
ATOM 2161 N N . THR A 1 270 ? -28.804 -5.566 20.150 1.00 85.88 270 THR A N 1
ATOM 2162 C CA . THR A 1 270 ? -27.928 -4.915 19.169 1.00 85.88 270 THR A CA 1
ATOM 2163 C C . THR A 1 270 ? -26.460 -5.206 19.482 1.00 85.88 270 THR A C 1
ATOM 2165 O O . THR A 1 270 ? -25.708 -5.545 18.570 1.00 85.88 270 THR A O 1
ATOM 2168 N N . LEU A 1 271 ? -26.041 -5.161 20.751 1.00 83.62 271 LEU A N 1
ATOM 2169 C CA . LEU A 1 271 ? -24.665 -5.472 21.157 1.00 83.62 271 LEU A CA 1
ATOM 2170 C C . LEU A 1 271 ? -24.308 -6.947 20.947 1.00 83.62 271 LEU A C 1
ATOM 2172 O O . LEU A 1 271 ? -23.265 -7.230 20.360 1.00 83.62 271 LEU A O 1
ATOM 2176 N N . ASN A 1 272 ? -25.182 -7.878 21.336 1.00 83.38 272 ASN A N 1
ATOM 2177 C CA . ASN A 1 272 ? -24.971 -9.311 21.103 1.00 83.38 272 ASN A CA 1
ATOM 2178 C C . ASN A 1 272 ? -24.846 -9.625 19.608 1.00 83.38 272 ASN A C 1
ATOM 2180 O O . ASN A 1 272 ? -23.914 -10.314 19.195 1.00 83.38 272 ASN A O 1
ATOM 2184 N N . SER A 1 273 ? -25.726 -9.045 18.787 1.00 84.81 273 SER A N 1
ATOM 2185 C CA . SER A 1 273 ? -25.663 -9.181 17.327 1.00 84.81 273 SER A CA 1
ATOM 2186 C C . SER A 1 273 ? -24.378 -8.573 16.763 1.00 84.81 273 SER A C 1
ATOM 2188 O O . SER A 1 273 ? -23.760 -9.144 15.874 1.00 84.81 273 SER A O 1
ATOM 2190 N N . THR A 1 274 ? -23.926 -7.440 17.305 1.00 82.31 274 THR A N 1
ATOM 2191 C CA . THR A 1 274 ? -22.676 -6.785 16.891 1.00 82.31 274 THR A CA 1
ATOM 2192 C C . THR A 1 274 ? -21.459 -7.655 17.188 1.00 82.31 274 THR A C 1
ATOM 2194 O O . THR A 1 274 ? -20.603 -7.818 16.323 1.00 82.31 274 THR A O 1
ATOM 2197 N N . ILE A 1 275 ? -21.384 -8.234 18.389 1.00 83.06 275 ILE A N 1
ATOM 2198 C CA . ILE A 1 275 ? -20.288 -9.124 18.793 1.00 83.06 275 ILE A CA 1
ATOM 2199 C C . ILE A 1 275 ? -20.290 -10.398 17.937 1.00 83.06 275 ILE A C 1
ATOM 2201 O O . ILE A 1 275 ? -19.227 -10.812 17.474 1.00 83.06 275 ILE A O 1
ATOM 2205 N N . GLY A 1 276 ? -21.468 -10.979 17.677 1.00 81.44 276 GLY A N 1
ATOM 2206 C CA . GLY A 1 276 ? -21.628 -12.114 16.763 1.00 81.44 276 GLY A CA 1
ATOM 2207 C C . GLY A 1 276 ? -21.142 -11.786 15.352 1.00 81.44 276 GLY A C 1
ATOM 2208 O O . GLY A 1 276 ? -20.240 -12.444 14.843 1.00 81.44 276 GLY A O 1
ATOM 2209 N N . ASN A 1 277 ? -21.625 -10.679 14.783 1.00 78.81 277 ASN A N 1
ATOM 2210 C CA . ASN A 1 277 ? -21.219 -10.211 13.460 1.00 78.81 277 ASN A CA 1
ATOM 2211 C C . ASN A 1 277 ? -19.706 -9.960 13.374 1.00 78.81 277 ASN A C 1
ATOM 2213 O O . ASN A 1 277 ? -19.088 -10.321 12.378 1.00 78.81 277 ASN A O 1
ATOM 2217 N N . ILE A 1 278 ? -19.077 -9.368 14.399 1.00 76.88 278 ILE A N 1
ATOM 2218 C CA . ILE A 1 278 ? -17.615 -9.186 14.436 1.00 76.88 278 ILE A CA 1
ATOM 2219 C C . ILE A 1 278 ? -16.902 -10.543 14.343 1.00 76.88 278 ILE A C 1
ATOM 2221 O O . ILE A 1 278 ? -15.993 -10.690 13.526 1.00 76.88 278 ILE A O 1
ATOM 2225 N N . ASN A 1 279 ? -17.318 -11.532 15.139 1.00 73.12 279 ASN A N 1
ATOM 2226 C CA . ASN A 1 279 ? -16.718 -12.869 15.120 1.00 73.12 279 ASN A CA 1
ATOM 2227 C C . ASN A 1 279 ? -16.907 -13.565 13.761 1.00 73.12 279 ASN A C 1
ATOM 2229 O O . ASN A 1 279 ? -15.957 -14.156 13.234 1.00 73.12 279 ASN A O 1
ATOM 2233 N N . ASP A 1 280 ? -18.089 -13.437 13.159 1.00 75.75 280 ASP A N 1
ATOM 2234 C CA . ASP A 1 280 ? -18.403 -14.019 11.853 1.00 75.75 280 ASP A CA 1
ATOM 2235 C C . ASP A 1 280 ? -17.601 -13.350 10.728 1.00 75.75 280 ASP A C 1
ATOM 2237 O O . ASP A 1 280 ? -17.005 -14.035 9.898 1.00 75.75 280 ASP A O 1
ATOM 2241 N N . PHE A 1 281 ? -17.485 -12.018 10.728 1.00 71.75 281 PHE A N 1
ATOM 2242 C CA . PHE A 1 281 ? -16.715 -11.267 9.727 1.00 71.75 281 PHE A CA 1
ATOM 2243 C C . PHE A 1 281 ? -15.198 -11.435 9.855 1.00 71.75 281 PHE A C 1
ATOM 2245 O O . PHE A 1 281 ? -14.486 -11.285 8.863 1.00 71.75 281 PHE A O 1
ATOM 2252 N N . ILE A 1 282 ? -14.682 -11.716 11.054 1.00 67.62 282 ILE A N 1
ATOM 2253 C CA . ILE A 1 282 ? -13.270 -12.083 11.241 1.00 67.62 282 ILE A CA 1
ATOM 2254 C C . ILE A 1 282 ? -13.006 -13.477 10.655 1.00 67.62 282 ILE A C 1
ATOM 2256 O O . ILE A 1 282 ? -11.943 -13.713 10.076 1.00 67.62 282 ILE A O 1
ATOM 2260 N N . SER A 1 283 ? -13.982 -14.377 10.774 1.00 68.19 283 SER A N 1
ATOM 2261 C CA . SER A 1 283 ? -13.879 -15.771 10.333 1.00 68.19 283 SER A CA 1
ATOM 2262 C C . SER A 1 283 ? -14.142 -15.946 8.832 1.00 68.19 283 SER A C 1
ATOM 2264 O O . SER A 1 283 ? -13.569 -16.830 8.194 1.00 68.19 283 SER A O 1
ATOM 2266 N N . GLN A 1 284 ? -14.978 -15.094 8.240 1.00 60.22 284 GLN A N 1
ATOM 2267 C CA . GLN A 1 284 ? -15.343 -15.132 6.826 1.00 60.22 284 GLN A CA 1
ATOM 2268 C C . GLN A 1 284 ? -14.550 -14.092 6.016 1.00 60.22 284 GLN A C 1
ATOM 2270 O O . GLN A 1 284 ? -14.127 -13.055 6.517 1.00 60.22 284 GLN A O 1
ATOM 2275 N N . LYS A 1 285 ? -14.353 -14.323 4.711 1.00 55.69 285 LYS A N 1
ATOM 2276 C CA . LYS A 1 285 ? -13.610 -13.404 3.815 1.00 55.69 285 LYS A CA 1
ATOM 2277 C C . LYS A 1 285 ? -14.297 -12.037 3.590 1.00 55.69 285 LYS A C 1
ATOM 2279 O O . LYS A 1 285 ? -13.801 -11.234 2.804 1.00 55.69 285 LYS A O 1
ATOM 2284 N N . GLU A 1 286 ? -15.396 -11.730 4.279 1.00 60.81 286 GLU A N 1
ATOM 2285 C CA . GLU A 1 286 ? -16.222 -10.527 4.094 1.00 60.81 286 GLU A CA 1
ATOM 2286 C C . GLU A 1 286 ? -15.795 -9.313 4.946 1.00 60.81 286 GLU A C 1
ATOM 2288 O O . GLU A 1 286 ? -16.613 -8.479 5.339 1.00 60.81 286 GLU A O 1
ATOM 2293 N N . PHE A 1 287 ? -14.494 -9.149 5.196 1.00 64.81 287 PHE A N 1
ATOM 2294 C CA . PHE A 1 287 ? -13.957 -8.063 6.030 1.00 64.81 287 PHE A CA 1
ATOM 2295 C C . PHE A 1 287 ? -14.385 -6.648 5.582 1.00 64.81 287 PHE A C 1
ATOM 2297 O O . PHE A 1 287 ? -14.440 -5.722 6.386 1.00 64.81 287 PHE A O 1
ATOM 2304 N N . ALA A 1 288 ? -14.713 -6.468 4.300 1.00 63.75 288 ALA A N 1
ATOM 2305 C CA . ALA A 1 288 ? -15.129 -5.184 3.737 1.00 63.75 288 ALA A CA 1
ATOM 2306 C C . ALA A 1 288 ? -16.478 -4.665 4.276 1.00 63.75 288 ALA A C 1
ATOM 2308 O O . ALA A 1 288 ? -16.703 -3.455 4.272 1.00 63.75 288 ALA A O 1
ATOM 2309 N N . LYS A 1 289 ? -17.375 -5.544 4.749 1.00 70.25 289 LYS A N 1
ATOM 2310 C CA . LYS A 1 289 ? -18.703 -5.151 5.263 1.00 70.25 289 LYS A CA 1
ATOM 2311 C C . LYS A 1 289 ? -18.687 -4.801 6.752 1.00 70.25 289 LYS A C 1
ATOM 2313 O O . LYS A 1 289 ? -19.528 -4.019 7.206 1.00 70.25 289 LYS A O 1
ATOM 2318 N N . LEU A 1 290 ? -17.702 -5.323 7.486 1.00 74.94 290 LEU A N 1
ATOM 2319 C CA . LEU A 1 290 ? -17.563 -5.145 8.929 1.00 74.94 290 LEU A CA 1
ATOM 2320 C C . LEU A 1 290 ? -17.610 -3.669 9.359 1.00 74.94 290 LEU A C 1
ATOM 2322 O O . LEU A 1 290 ? -18.376 -3.361 10.275 1.00 74.94 290 LEU A O 1
ATOM 2326 N N . PRO A 1 291 ? -16.895 -2.727 8.704 1.00 73.50 291 PRO A N 1
ATOM 2327 C CA . PRO A 1 291 ? -16.871 -1.360 9.189 1.00 73.50 291 PRO A CA 1
ATOM 2328 C C . PRO A 1 291 ? -18.242 -0.676 9.146 1.00 73.50 291 PRO A C 1
ATOM 2330 O O . PRO A 1 291 ? -18.642 -0.003 10.091 1.00 73.50 291 PRO A O 1
ATOM 2333 N N . LYS A 1 292 ? -18.999 -0.874 8.061 1.00 76.00 292 LYS A N 1
ATOM 2334 C CA . LYS A 1 292 ? -20.324 -0.266 7.895 1.00 76.00 292 LYS A CA 1
ATOM 2335 C C . LYS A 1 292 ? -21.334 -0.850 8.884 1.00 76.00 292 LYS A C 1
ATOM 2337 O O . LYS A 1 292 ? -22.100 -0.092 9.481 1.00 76.00 292 LYS A O 1
ATOM 2342 N N . SER A 1 293 ? -21.317 -2.173 9.066 1.00 77.12 293 SER A N 1
ATOM 2343 C CA . SER A 1 293 ? -22.207 -2.856 10.011 1.00 77.12 293 SER A CA 1
ATOM 2344 C C . SER A 1 293 ? -21.939 -2.400 11.443 1.00 77.12 293 SER A C 1
ATOM 2346 O O . SER A 1 293 ? -22.863 -1.981 12.131 1.00 77.12 293 SER A O 1
ATOM 2348 N N . LEU A 1 294 ? -20.670 -2.399 11.863 1.00 80.38 294 LEU A N 1
ATOM 2349 C CA . LEU A 1 294 ? -20.275 -2.011 13.215 1.00 80.38 294 LEU A CA 1
ATOM 2350 C C . LEU A 1 294 ? -20.594 -0.539 13.508 1.00 80.38 294 LEU A C 1
ATOM 2352 O O . LEU A 1 294 ? -21.143 -0.235 14.563 1.00 80.38 294 LEU A O 1
ATOM 2356 N N . ASN A 1 295 ? -20.333 0.368 12.558 1.00 82.06 295 ASN A N 1
ATOM 2357 C CA . ASN A 1 295 ? -20.684 1.783 12.716 1.00 82.06 295 ASN A CA 1
ATOM 2358 C C . ASN A 1 295 ? -22.186 1.985 12.940 1.00 82.06 295 ASN A C 1
ATOM 2360 O O . ASN A 1 295 ? -22.599 2.805 13.755 1.00 82.06 295 ASN A O 1
ATOM 2364 N N . SER A 1 296 ? -23.000 1.242 12.186 1.00 84.12 296 SER A N 1
ATOM 2365 C CA . SER A 1 296 ? -24.457 1.354 12.246 1.00 84.12 296 SER A CA 1
ATOM 2366 C C . SER A 1 296 ? -24.978 0.878 13.600 1.00 84.12 296 SER A C 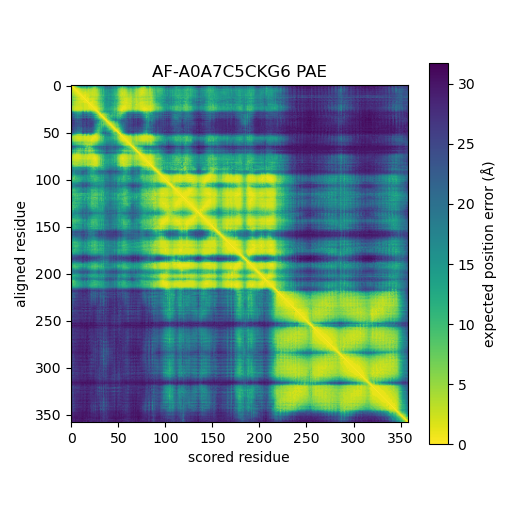1
ATOM 2368 O O . SER A 1 296 ? -25.775 1.576 14.220 1.00 84.12 296 SER A O 1
ATOM 2370 N N . SER A 1 297 ? -24.462 -0.246 14.103 1.00 85.62 297 SER A N 1
ATOM 2371 C CA . SER A 1 297 ? -24.841 -0.777 15.413 1.00 85.62 297 SER A CA 1
ATOM 2372 C C . SER A 1 297 ? -24.389 0.115 16.571 1.00 85.62 297 SER A C 1
ATOM 2374 O O . SER A 1 297 ? -25.173 0.369 17.480 1.00 85.62 297 SER A O 1
ATOM 2376 N N . LEU A 1 298 ? -23.160 0.647 16.534 1.00 85.75 298 LEU A N 1
ATOM 2377 C CA . LEU A 1 298 ? -22.672 1.582 17.558 1.00 85.75 298 LEU A CA 1
ATOM 2378 C C . LEU A 1 298 ? -23.519 2.858 17.605 1.00 85.75 298 LEU A C 1
ATOM 2380 O O . LEU A 1 298 ? -23.880 3.309 18.689 1.00 85.75 298 LEU A O 1
ATOM 2384 N N . LYS A 1 299 ? -23.887 3.395 16.438 1.00 86.94 299 LYS A N 1
ATOM 2385 C CA . LYS A 1 299 ? -24.762 4.567 16.333 1.00 86.94 299 LYS A CA 1
ATOM 2386 C C . LYS A 1 299 ? -26.178 4.278 16.833 1.00 86.94 299 LYS A C 1
ATOM 2388 O O . LYS A 1 299 ? -26.792 5.128 17.466 1.00 86.94 299 LYS A O 1
ATOM 2393 N N . GLU A 1 300 ? -26.704 3.085 16.570 1.00 88.94 300 GLU A N 1
ATOM 2394 C CA . GLU A 1 300 ? -28.010 2.675 17.087 1.00 88.94 300 GLU A CA 1
ATOM 2395 C C . GLU A 1 300 ? -28.013 2.562 18.618 1.00 88.94 300 GLU A C 1
ATOM 2397 O O . GLU A 1 300 ? -28.961 3.015 19.263 1.00 88.94 300 GLU A O 1
ATOM 2402 N N . VAL A 1 301 ? -26.946 2.012 19.208 1.00 87.88 301 VAL A N 1
ATOM 2403 C CA . VAL A 1 301 ? -26.781 1.956 20.669 1.00 87.88 301 VAL A CA 1
ATOM 2404 C C . VAL A 1 301 ? -26.646 3.362 21.253 1.00 87.88 301 VAL A C 1
ATOM 2406 O O . VAL A 1 301 ? -27.326 3.671 22.227 1.00 87.88 301 VAL A O 1
ATOM 2409 N N . GLU A 1 302 ? -25.828 4.227 20.648 1.00 87.06 302 GLU A N 1
ATOM 2410 C CA . GLU A 1 302 ? -25.665 5.627 21.064 1.00 87.06 302 GLU A CA 1
ATOM 2411 C C . GLU A 1 302 ? -27.002 6.379 21.052 1.00 87.06 302 GLU A C 1
ATOM 2413 O O . GLU A 1 302 ? -27.384 6.955 22.068 1.00 87.06 302 GLU A O 1
ATOM 2418 N N . ASN A 1 303 ? -27.762 6.293 19.957 1.00 88.75 303 ASN A N 1
ATOM 2419 C CA . ASN A 1 303 ? -29.085 6.910 19.859 1.00 88.75 303 ASN A CA 1
ATOM 2420 C C . ASN A 1 303 ? -30.049 6.365 20.922 1.00 88.75 303 ASN A C 1
ATOM 2422 O O . ASN A 1 303 ? -30.718 7.138 21.595 1.00 88.75 303 ASN A O 1
ATOM 2426 N N . THR A 1 304 ? -30.071 5.044 21.132 1.00 86.31 304 THR A N 1
ATOM 2427 C CA . THR A 1 304 ? -30.953 4.434 22.142 1.00 86.31 304 THR A CA 1
ATOM 2428 C C . THR A 1 304 ? -30.587 4.899 23.559 1.00 86.31 304 THR A C 1
ATOM 2430 O O . THR A 1 304 ? -31.470 5.104 24.387 1.00 86.31 304 THR A O 1
ATOM 2433 N N . LEU A 1 305 ? -29.298 5.103 23.854 1.00 86.06 305 LEU A N 1
ATOM 2434 C CA . LEU A 1 305 ? -28.837 5.646 25.137 1.00 86.06 305 LEU A CA 1
ATOM 2435 C C . LEU A 1 305 ? -29.179 7.136 25.305 1.00 86.06 305 LEU A C 1
ATOM 2437 O O . LEU A 1 305 ? -29.507 7.550 26.416 1.00 86.06 305 LEU A O 1
ATOM 2441 N N . ILE A 1 306 ? -29.150 7.927 24.228 1.00 85.94 306 ILE A N 1
ATOM 2442 C CA . ILE A 1 306 ? -29.603 9.329 24.228 1.00 85.94 306 ILE A CA 1
ATOM 2443 C C . ILE A 1 306 ? -31.114 9.407 24.491 1.00 85.94 306 ILE A C 1
ATOM 2445 O O . ILE A 1 306 ? -31.543 10.186 25.342 1.00 85.94 306 ILE A O 1
ATOM 2449 N N . ASP A 1 307 ? -31.913 8.559 23.838 1.00 85.75 307 ASP A N 1
ATOM 2450 C CA . ASP A 1 307 ? -33.364 8.480 24.059 1.00 85.75 307 ASP A CA 1
ATOM 2451 C C . ASP A 1 307 ? -33.677 8.112 25.519 1.00 85.75 307 ASP A C 1
ATOM 2453 O O . ASP A 1 307 ? -34.557 8.688 26.161 1.00 85.75 307 ASP A O 1
ATOM 2457 N N . LEU A 1 308 ? -32.910 7.172 26.081 1.00 82.56 308 LEU A N 1
ATOM 2458 C CA . LEU A 1 308 ? -32.982 6.822 27.497 1.00 82.56 308 LEU A CA 1
ATOM 2459 C C . LEU A 1 308 ? -32.636 8.009 28.400 1.00 82.56 308 LEU A C 1
ATOM 2461 O O . LEU A 1 308 ? -33.305 8.213 29.410 1.00 82.56 308 LEU A O 1
ATOM 2465 N N . GLN A 1 309 ? -31.632 8.808 28.039 1.00 82.12 309 GLN A N 1
ATOM 2466 C CA . GLN A 1 309 ? -31.219 9.967 28.826 1.00 82.12 309 GLN A CA 1
ATOM 2467 C C . GLN A 1 309 ? -32.325 11.026 28.872 1.00 82.12 309 GLN A C 1
ATOM 2469 O O . GLN A 1 309 ? -32.606 11.563 29.943 1.00 82.12 309 GLN A O 1
ATOM 2474 N N . GLN A 1 310 ? -33.007 11.272 27.752 1.00 79.38 310 GLN A N 1
ATOM 2475 C CA . GLN A 1 310 ? -34.159 12.177 27.703 1.00 79.38 310 GLN A CA 1
ATOM 2476 C C . GLN A 1 310 ? -35.305 11.674 28.586 1.00 79.38 310 GLN A C 1
ATOM 2478 O O . GLN A 1 310 ? -35.800 12.419 29.429 1.00 79.38 310 GLN A O 1
ATOM 2483 N N . LEU A 1 311 ? -35.644 10.382 28.494 1.00 75.19 311 LEU A N 1
ATOM 2484 C CA . LEU A 1 311 ? -36.671 9.774 29.345 1.00 75.19 311 LEU A CA 1
ATOM 2485 C C . LEU A 1 311 ? -36.333 9.924 30.837 1.00 75.19 311 LEU A C 1
ATOM 2487 O O . LEU A 1 311 ? -37.204 10.244 31.636 1.00 75.19 311 LEU A O 1
ATOM 2491 N N . THR A 1 312 ? -35.071 9.758 31.249 1.00 74.06 312 THR A N 1
ATOM 2492 C CA . THR A 1 312 ? -34.701 9.894 32.675 1.00 74.06 312 THR A CA 1
ATOM 2493 C C . THR A 1 312 ? -34.911 11.285 33.259 1.00 74.06 312 THR A C 1
ATOM 2495 O O . THR A 1 312 ? -35.140 11.401 34.465 1.00 74.06 312 THR A O 1
ATOM 2498 N N . GLN A 1 313 ? -34.864 12.326 32.426 1.00 71.44 313 GLN A N 1
ATOM 2499 C CA . GLN A 1 313 ? -35.143 13.696 32.854 1.00 71.44 313 GLN A CA 1
ATOM 2500 C C . GLN A 1 313 ? -36.636 13.893 33.163 1.00 71.44 313 GLN A C 1
ATOM 2502 O O . GLN A 1 313 ? -36.971 14.660 34.062 1.00 71.44 313 GLN A O 1
ATOM 2507 N N . GLU A 1 314 ? -37.525 13.143 32.504 1.00 67.38 314 GLU A N 1
ATOM 2508 C CA . GLU A 1 314 ? -38.976 13.186 32.735 1.00 67.38 314 GLU A CA 1
ATOM 2509 C C . GLU A 1 314 ? -39.413 12.436 34.010 1.00 67.38 314 GLU A C 1
ATOM 2511 O O . GLU A 1 314 ? -40.418 12.795 34.623 1.00 67.38 314 GLU A O 1
ATOM 2516 N N . TYR A 1 315 ? -38.660 11.418 34.452 1.00 63.91 315 TYR A N 1
ATOM 2517 C CA . TYR A 1 315 ? -39.030 10.537 35.579 1.00 63.91 315 TYR A CA 1
ATOM 2518 C C . TYR A 1 315 ? -38.380 10.894 36.931 1.00 63.91 315 TYR A C 1
ATOM 2520 O O . TYR A 1 315 ? -38.320 10.056 37.831 1.00 63.91 315 TYR A O 1
ATOM 2528 N N . GLY A 1 316 ? -37.925 12.136 37.116 1.00 58.34 316 GLY A N 1
ATOM 2529 C CA . GLY A 1 316 ? -37.576 12.648 38.448 1.00 58.34 316 GLY A CA 1
ATOM 2530 C C . GLY A 1 316 ? -36.164 12.323 38.947 1.00 58.34 316 GLY A C 1
ATOM 2531 O O . GLY A 1 316 ? -35.946 12.271 40.153 1.00 58.34 316 GLY A O 1
ATOM 2532 N N . GLY A 1 317 ? -35.194 12.143 38.046 1.00 55.97 317 GLY A N 1
ATOM 2533 C CA . GLY A 1 317 ? -33.780 12.329 38.394 1.00 55.97 317 GLY A CA 1
ATOM 2534 C C . GLY A 1 317 ? -33.215 11.349 39.424 1.00 55.97 317 GLY A C 1
ATOM 2535 O O . GLY A 1 317 ? -32.438 11.762 40.283 1.00 55.97 317 GLY A O 1
ATOM 2536 N N . ASN A 1 318 ? -33.562 10.057 39.352 1.00 63.44 318 ASN A N 1
ATOM 2537 C CA . ASN A 1 318 ? -32.864 9.061 40.167 1.00 63.44 318 ASN A CA 1
ATOM 2538 C C . ASN A 1 318 ? -31.383 9.039 39.760 1.00 63.44 318 ASN A C 1
ATOM 2540 O O . ASN A 1 318 ? -31.027 8.529 38.688 1.00 63.44 318 ASN A O 1
ATOM 2544 N N . SER A 1 319 ? -30.540 9.635 40.608 1.00 71.00 319 SER A N 1
ATOM 2545 C CA . SER A 1 319 ? -29.144 9.936 40.286 1.00 71.00 319 SER A CA 1
ATOM 2546 C C . SER A 1 319 ? -28.395 8.678 39.874 1.00 71.00 319 SER A C 1
ATOM 2548 O O . SER A 1 319 ? -27.713 8.678 38.862 1.00 71.00 319 SER A O 1
ATOM 2550 N N . LYS A 1 320 ? -28.644 7.546 40.543 1.00 81.69 320 LYS A N 1
ATOM 2551 C CA . LYS A 1 320 ? -27.928 6.293 40.270 1.00 81.69 320 LYS A CA 1
ATOM 2552 C C . LYS A 1 320 ? -28.169 5.722 38.874 1.00 81.69 320 LYS A C 1
ATOM 2554 O O . LYS A 1 320 ? -27.245 5.158 38.293 1.00 81.69 320 LYS A O 1
ATOM 2559 N N . PHE A 1 321 ? -29.383 5.803 38.326 1.00 83.50 321 PHE A N 1
ATOM 2560 C CA . PHE A 1 321 ? -29.620 5.322 36.960 1.00 83.50 321 PHE A CA 1
ATOM 2561 C C . PHE A 1 321 ? -29.081 6.310 35.929 1.00 83.50 321 PHE A C 1
ATOM 2563 O O . PHE A 1 321 ? -28.426 5.883 34.982 1.00 83.50 321 PHE A O 1
ATOM 2570 N N . ALA A 1 322 ? -29.285 7.612 36.144 1.00 83.44 322 ALA A N 1
ATOM 2571 C CA . ALA A 1 322 ? -28.735 8.655 35.281 1.00 83.44 322 ALA A CA 1
ATOM 2572 C C . ALA A 1 322 ? -27.193 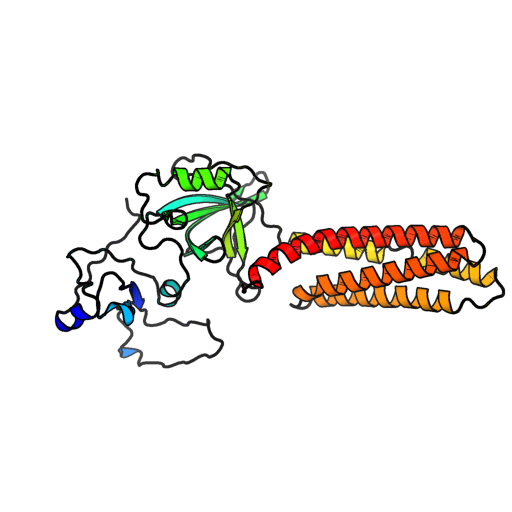8.619 35.237 1.00 83.44 322 ALA A C 1
ATOM 2574 O O . ALA A 1 322 ? -26.600 8.769 34.166 1.00 83.44 322 ALA A O 1
ATOM 2575 N N . ASP A 1 323 ? -26.546 8.332 36.368 1.00 86.38 323 ASP A N 1
ATOM 2576 C CA . ASP A 1 323 ? -25.097 8.176 36.488 1.00 86.38 323 ASP A CA 1
ATOM 2577 C C . ASP A 1 323 ? -24.612 6.953 35.704 1.00 86.38 323 ASP A C 1
ATOM 2579 O O . ASP A 1 323 ? -23.736 7.074 34.847 1.00 86.38 323 ASP A O 1
ATOM 2583 N N . GLN A 1 324 ? -25.210 5.774 35.929 1.00 86.94 324 GLN A N 1
ATOM 2584 C CA . GLN A 1 324 ? -24.827 4.555 35.200 1.00 86.94 324 GLN A CA 1
ATOM 2585 C C . GLN A 1 324 ? -25.100 4.671 33.696 1.00 86.94 324 GLN A C 1
ATOM 2587 O O . GLN A 1 324 ? -24.309 4.193 32.878 1.00 86.94 324 GLN A O 1
ATOM 2592 N N . LEU A 1 325 ? -26.181 5.350 33.313 1.00 86.81 325 LEU A N 1
ATOM 2593 C CA . LEU A 1 325 ? -26.490 5.646 31.921 1.00 86.81 325 LEU A CA 1
ATOM 2594 C C . LEU A 1 325 ? -25.431 6.563 31.299 1.00 86.81 325 LEU A C 1
ATOM 2596 O O . LEU A 1 325 ? -24.940 6.271 30.211 1.00 86.81 325 LEU A O 1
ATOM 2600 N N . SER A 1 326 ? -25.017 7.614 32.009 1.00 87.81 326 SER A N 1
ATOM 2601 C CA . SER A 1 326 ? -23.968 8.538 31.561 1.00 87.81 326 SER A CA 1
ATOM 2602 C C . SER A 1 326 ? -22.614 7.841 31.406 1.00 87.81 326 SER A C 1
ATOM 2604 O O . SER A 1 326 ? -21.910 8.060 30.418 1.00 87.81 326 SER A O 1
ATOM 2606 N N . VAL A 1 327 ? -22.258 6.952 32.340 1.00 89.50 327 VAL A N 1
ATOM 2607 C CA . VAL A 1 327 ? -21.045 6.123 32.248 1.00 89.50 327 VAL A CA 1
ATOM 2608 C C . VAL A 1 327 ? -21.111 5.204 31.024 1.00 89.50 327 VAL A C 1
ATOM 2610 O O . VAL A 1 327 ? -20.146 5.120 30.261 1.00 89.50 327 VAL A O 1
ATOM 2613 N N . THR A 1 328 ? -22.257 4.560 30.790 1.00 87.25 328 THR A N 1
ATOM 2614 C CA . THR A 1 328 ? -22.464 3.672 29.633 1.00 87.25 328 THR A CA 1
ATOM 2615 C C . THR A 1 328 ? -22.386 4.444 28.313 1.00 87.25 328 THR A C 1
ATOM 2617 O O . THR A 1 328 ? -21.700 4.013 27.385 1.00 87.25 328 THR A O 1
ATOM 2620 N N . LEU A 1 329 ? -23.022 5.617 28.238 1.00 87.94 329 LEU A N 1
ATOM 2621 C CA . LEU A 1 329 ? -22.983 6.499 27.071 1.00 87.94 329 LEU A CA 1
ATOM 2622 C C . LEU A 1 329 ? -21.555 6.954 26.762 1.00 87.94 329 LEU A C 1
ATOM 2624 O O . LEU A 1 329 ? -21.132 6.912 25.607 1.00 87.94 329 LEU A O 1
ATOM 2628 N N . LYS A 1 330 ? -20.780 7.328 27.786 1.00 89.19 330 LYS A N 1
ATOM 2629 C CA . LYS A 1 330 ? -19.369 7.693 27.619 1.00 89.19 330 LYS A CA 1
ATOM 2630 C C . LYS A 1 330 ? -18.555 6.532 27.040 1.00 89.19 330 LYS A C 1
ATOM 2632 O O . LYS A 1 330 ? -17.829 6.738 26.070 1.00 89.19 330 LYS A O 1
ATOM 2637 N N . ALA A 1 331 ? -18.716 5.321 27.576 1.00 87.38 331 ALA A N 1
ATOM 2638 C CA . ALA A 1 331 ? -18.007 4.135 27.093 1.00 87.38 331 ALA A CA 1
ATOM 2639 C C . ALA A 1 331 ? -18.360 3.794 25.631 1.00 87.38 331 ALA A C 1
ATOM 2641 O O . ALA A 1 331 ? -17.470 3.524 24.820 1.00 87.38 331 ALA A O 1
ATOM 2642 N N . ILE A 1 332 ? -19.644 3.881 25.262 1.00 87.38 332 ILE A N 1
ATOM 2643 C CA . ILE A 1 332 ? -20.102 3.694 23.877 1.00 87.38 332 ILE A CA 1
ATOM 2644 C C . ILE A 1 332 ? -19.560 4.787 22.954 1.00 87.38 332 ILE A C 1
ATOM 2646 O O . ILE A 1 332 ? -19.066 4.476 21.871 1.00 87.38 332 ILE A O 1
ATOM 2650 N N . SER A 1 333 ? -19.580 6.051 23.380 1.00 85.12 333 SER A N 1
ATOM 2651 C CA . SER A 1 333 ? -19.034 7.167 22.599 1.00 85.12 333 SER A CA 1
ATOM 2652 C C . SER A 1 333 ? -17.529 7.007 22.361 1.00 85.12 333 SER A C 1
ATOM 2654 O O . SER A 1 333 ? -17.036 7.244 21.258 1.00 85.12 333 SER A O 1
ATOM 2656 N N . GLU A 1 334 ? -16.774 6.547 23.361 1.00 85.56 334 GLU A N 1
ATOM 2657 C CA . GLU A 1 334 ? -15.344 6.253 23.222 1.00 85.56 334 GLU A CA 1
ATOM 2658 C C . GLU A 1 334 ? -15.078 5.085 22.264 1.00 85.56 334 GLU A C 1
ATOM 2660 O O . GLU A 1 334 ? -14.160 5.165 21.439 1.00 85.56 334 GLU A O 1
ATOM 2665 N N . ALA A 1 335 ? -15.886 4.022 22.321 1.00 83.75 335 ALA A N 1
ATOM 2666 C CA . ALA A 1 335 ? -15.818 2.914 21.369 1.00 83.75 335 ALA A CA 1
ATOM 2667 C C . ALA A 1 335 ? -16.147 3.379 19.937 1.00 83.75 335 ALA A C 1
ATOM 2669 O O . ALA A 1 335 ? -15.390 3.085 19.010 1.00 83.75 335 ALA A O 1
ATOM 2670 N N . SER A 1 336 ? -17.203 4.182 19.773 1.00 83.62 336 SER A N 1
ATOM 2671 C CA . SER A 1 336 ? -17.627 4.798 18.507 1.00 83.62 336 SER A CA 1
ATOM 2672 C C . SER A 1 336 ? -16.534 5.688 17.907 1.00 83.62 336 SER A C 1
ATOM 2674 O O . SER A 1 336 ? -16.141 5.499 16.758 1.00 83.62 336 SER A O 1
ATOM 2676 N N . LYS A 1 337 ? -15.922 6.577 18.701 1.00 82.88 337 LYS A N 1
ATOM 2677 C CA . LYS A 1 337 ? -14.792 7.424 18.267 1.00 82.88 337 LYS A CA 1
ATOM 2678 C C . LYS A 1 337 ? -13.560 6.608 17.875 1.00 82.88 337 LYS A C 1
ATOM 2680 O O . LYS A 1 337 ? -12.902 6.912 16.878 1.00 82.88 337 LYS A O 1
ATOM 2685 N N . SER A 1 338 ? -13.236 5.576 18.658 1.00 79.50 338 SER A N 1
ATOM 2686 C CA . SER A 1 338 ? -12.135 4.651 18.362 1.00 79.50 338 SER A CA 1
ATOM 2687 C C . SER A 1 338 ? -12.364 3.947 17.023 1.00 79.50 338 SER A C 1
ATOM 2689 O O . SER A 1 338 ? -11.444 3.820 16.214 1.00 79.50 338 SER A O 1
ATOM 2691 N N . PHE A 1 339 ? -13.605 3.540 16.766 1.00 79.12 339 PHE A N 1
ATOM 2692 C CA . PHE A 1 339 ? -14.002 2.882 15.536 1.00 79.12 339 PHE A CA 1
ATOM 2693 C C . PHE A 1 339 ? -14.040 3.841 14.330 1.00 79.12 339 PHE A C 1
ATOM 2695 O O . PHE A 1 339 ? -13.479 3.511 13.287 1.00 79.12 339 PHE A O 1
ATOM 2702 N N . ASP A 1 340 ? -14.596 5.048 14.462 1.00 76.12 340 ASP A N 1
ATOM 2703 C CA . ASP A 1 340 ? -14.605 6.074 13.405 1.00 76.12 340 ASP A CA 1
ATOM 2704 C C . ASP A 1 340 ? -13.182 6.423 12.944 1.00 76.12 340 ASP A C 1
ATOM 2706 O O . ASP A 1 340 ? -12.895 6.502 11.746 1.00 76.12 340 ASP A O 1
ATOM 2710 N N . LYS A 1 341 ? -12.244 6.532 13.893 1.00 73.69 341 LYS A N 1
ATOM 2711 C CA . LYS A 1 341 ? -10.820 6.725 13.595 1.00 73.69 341 LYS A CA 1
ATOM 2712 C C . LYS A 1 341 ? -10.267 5.589 12.725 1.00 73.69 341 LYS A C 1
ATOM 2714 O O . LYS A 1 341 ? -9.560 5.866 11.755 1.00 73.69 341 LYS A O 1
ATOM 2719 N N . THR A 1 342 ? -10.608 4.336 13.026 1.00 68.31 342 THR A N 1
ATOM 2720 C CA . THR A 1 342 ? -10.229 3.154 12.230 1.00 68.31 342 THR A CA 1
ATOM 2721 C C . THR A 1 342 ? -10.918 3.145 10.863 1.00 68.31 342 THR A C 1
ATOM 2723 O O . THR A 1 342 ? -10.269 2.915 9.842 1.00 68.31 342 THR A O 1
ATOM 2726 N N . ASN A 1 343 ? -12.207 3.479 10.800 1.00 68.56 343 ASN A N 1
ATOM 2727 C CA . ASN A 1 343 ? -12.974 3.518 9.559 1.00 68.56 343 ASN A CA 1
ATOM 2728 C C . ASN A 1 343 ? -12.454 4.594 8.592 1.00 68.56 343 ASN A C 1
ATOM 2730 O O . ASN A 1 343 ? -12.283 4.331 7.405 1.00 68.56 343 ASN A O 1
ATOM 2734 N N . LYS A 1 344 ? -12.076 5.779 9.087 1.00 66.56 344 LYS A N 1
ATOM 2735 C CA . LYS A 1 344 ? -11.406 6.819 8.283 1.00 66.56 344 LYS A CA 1
ATOM 2736 C C . LYS A 1 344 ? -10.062 6.355 7.716 1.00 66.56 344 LYS A C 1
ATOM 2738 O O . LYS A 1 344 ? -9.677 6.784 6.627 1.00 66.56 344 LYS A O 1
ATOM 2743 N N . MET A 1 345 ? -9.349 5.465 8.414 1.00 59.00 345 MET A N 1
ATOM 2744 C CA . MET A 1 345 ? -8.128 4.843 7.882 1.00 59.00 345 MET A CA 1
ATOM 2745 C C . MET A 1 345 ? -8.421 3.819 6.776 1.00 59.00 345 MET A C 1
ATOM 2747 O O . MET A 1 345 ? -7.611 3.687 5.859 1.00 59.00 345 MET A O 1
ATOM 2751 N N . LEU A 1 346 ? -9.566 3.131 6.829 1.00 60.78 346 LEU A N 1
ATOM 2752 C CA . LEU A 1 346 ? -10.016 2.175 5.808 1.00 60.78 346 LEU A CA 1
ATOM 2753 C C . LEU A 1 346 ? -10.610 2.875 4.571 1.00 60.78 346 LEU A C 1
ATOM 2755 O O . LEU A 1 346 ? -10.229 2.563 3.444 1.00 60.78 346 LEU A O 1
ATOM 2759 N N . GLY A 1 347 ? -11.485 3.866 4.761 1.00 47.12 347 GLY A N 1
ATOM 2760 C CA . GLY A 1 347 ? -12.185 4.580 3.685 1.00 47.12 347 GLY A CA 1
ATOM 2761 C C . GLY A 1 347 ? -11.264 5.391 2.768 1.00 47.12 347 GLY A C 1
ATOM 2762 O O . GLY A 1 347 ? -11.479 5.430 1.559 1.00 47.12 347 GLY A O 1
ATOM 2763 N N . ARG A 1 348 ? -10.156 5.935 3.297 1.00 49.72 348 ARG A N 1
ATOM 2764 C CA . ARG A 1 348 ? -9.113 6.584 2.477 1.00 49.72 348 ARG A CA 1
ATOM 2765 C C . ARG A 1 348 ? -8.458 5.638 1.458 1.00 49.72 348 ARG A C 1
ATOM 2767 O O . ARG A 1 348 ? -7.886 6.127 0.492 1.00 49.72 348 ARG A O 1
ATOM 2774 N N . LYS A 1 349 ? -8.541 4.313 1.646 1.00 45.47 349 LYS A N 1
ATOM 2775 C CA . LYS A 1 349 ? -8.069 3.308 0.675 1.00 45.47 349 LYS A CA 1
ATOM 2776 C C . LYS A 1 349 ? -9.141 2.872 -0.334 1.00 45.47 349 LYS A C 1
ATOM 2778 O O . LYS A 1 349 ? -8.774 2.440 -1.417 1.00 45.47 349 LYS A O 1
ATOM 2783 N N . SER A 1 350 ? -10.434 2.988 -0.015 1.00 33.81 350 SER A N 1
ATOM 2784 C CA . SER A 1 350 ? -11.520 2.554 -0.915 1.00 33.81 350 SER A CA 1
ATOM 2785 C C . SER A 1 350 ? -11.835 3.581 -2.006 1.00 33.81 350 SER A C 1
ATOM 2787 O O . SER A 1 350 ? -12.113 3.195 -3.136 1.00 33.81 350 SER A O 1
ATOM 2789 N N . ASN A 1 351 ? -11.738 4.882 -1.709 1.00 29.86 351 ASN A N 1
ATOM 2790 C CA . ASN A 1 351 ? -12.007 5.925 -2.710 1.00 29.86 351 ASN A CA 1
ATOM 2791 C C . ASN A 1 351 ? -10.942 5.996 -3.819 1.00 29.86 351 ASN A C 1
ATOM 2793 O O . ASN A 1 351 ? -11.212 6.560 -4.869 1.00 29.86 351 ASN A O 1
ATOM 2797 N N . ALA A 1 352 ? -9.764 5.393 -3.625 1.00 37.44 352 ALA A N 1
ATOM 2798 C CA . ALA A 1 352 ? -8.754 5.256 -4.679 1.00 37.44 352 ALA A CA 1
ATOM 2799 C C . ALA A 1 352 ? -9.022 4.073 -5.635 1.00 37.44 352 ALA A C 1
ATOM 2801 O O . ALA A 1 352 ? -8.339 3.944 -6.644 1.00 37.44 352 ALA A O 1
ATOM 2802 N N . LEU A 1 353 ? -9.988 3.203 -5.314 1.00 37.19 353 LEU A N 1
ATOM 2803 C CA . LEU A 1 353 ? -10.325 1.997 -6.084 1.00 37.19 353 LEU A CA 1
ATOM 2804 C C . LEU A 1 353 ? -11.737 2.026 -6.692 1.00 37.19 353 LEU A C 1
ATOM 2806 O O . LEU A 1 353 ? -12.060 1.135 -7.469 1.00 37.19 353 LEU A O 1
ATOM 2810 N N . VAL A 1 354 ? -12.578 3.008 -6.344 1.00 33.53 354 VAL A N 1
ATOM 2811 C CA . VAL A 1 354 ? -13.998 3.042 -6.757 1.00 33.53 354 VAL A CA 1
ATOM 2812 C C . VAL A 1 354 ? -14.390 4.315 -7.514 1.00 33.53 354 VAL A C 1
ATOM 2814 O O . VAL A 1 354 ? -15.422 4.311 -8.169 1.00 33.53 354 VAL A O 1
ATOM 2817 N N . VAL A 1 355 ? -13.577 5.376 -7.513 1.00 34.50 355 VAL A N 1
ATOM 2818 C CA . VAL A 1 355 ? -13.882 6.564 -8.329 1.00 34.50 355 VAL A CA 1
ATOM 2819 C C . VAL A 1 355 ? -13.161 6.452 -9.670 1.00 34.50 355 VAL A C 1
ATOM 2821 O O . VAL A 1 355 ? -12.067 6.977 -9.864 1.00 34.50 355 VAL A O 1
ATOM 2824 N N . GLY A 1 356 ? -13.764 5.667 -10.561 1.00 40.50 356 GLY A N 1
ATOM 2825 C CA . GLY A 1 356 ? -13.915 6.118 -11.937 1.00 40.50 356 GLY A CA 1
ATOM 2826 C C . GLY A 1 356 ? -15.087 7.104 -11.990 1.00 40.50 356 GLY A C 1
ATOM 2827 O O . GLY A 1 356 ? -16.043 6.933 -11.234 1.00 40.50 356 GLY A O 1
ATOM 2828 N N . ASP A 1 357 ? -14.954 8.084 -12.879 1.00 32.44 357 ASP A N 1
ATOM 2829 C CA . ASP A 1 357 ? -15.907 9.133 -13.277 1.00 32.44 357 ASP A CA 1
ATOM 2830 C C . ASP A 1 357 ? -15.941 10.368 -12.344 1.00 32.44 357 ASP A C 1
ATOM 2832 O O . ASP A 1 357 ? -16.064 10.241 -11.126 1.00 32.44 357 ASP A O 1
ATOM 2836 N N . GLU A 1 358 ? -15.762 11.607 -12.821 1.00 29.12 358 GLU A N 1
ATOM 2837 C CA . GLU A 1 358 ? -15.793 12.184 -14.187 1.00 29.12 358 GLU A CA 1
ATOM 2838 C C . GLU A 1 358 ? -14.530 12.991 -14.543 1.00 29.12 358 GLU A C 1
ATOM 2840 O O . GLU A 1 358 ? -13.911 13.585 -13.624 1.00 29.12 358 GLU A O 1
#

Nearest PDB structures (foldseek):
  8fee-assembly1_A  TM=3.758E-01  e=1.783E-07  Mycolicibacterium smegmatis MC2 155
  3mac-assembly1_A  TM=2.790E-01  e=1.514E+00  Human immunodeficiency virus 1
  6zw4-assembly1_E  TM=3.771E-01  e=4.269E+00  Nostoc punctiforme
  8qoe-assembly1_A  TM=2.319E-01  e=5.074E+00  Bacillus subtilis

Solvent-accessible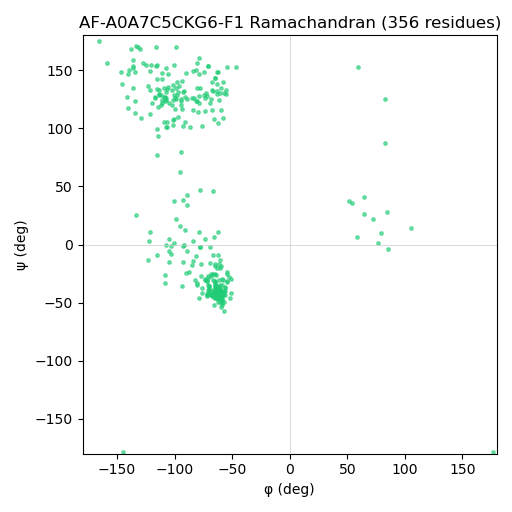 surface area (backbone atoms only — not comparable to full-atom values): 21164 Å² total; per-residue (Å²): 137,84,86,76,84,88,81,90,82,89,74,58,78,95,54,46,79,65,51,39,86,72,43,43,36,22,37,44,58,80,76,80,89,78,77,90,53,98,69,90,82,85,83,84,74,69,75,94,74,59,82,71,70,44,78,44,79,48,49,58,75,92,55,60,87,49,94,42,67,71,63,88,89,76,86,75,69,73,31,80,26,68,68,65,66,67,50,63,65,36,41,82,97,50,63,66,48,64,34,30,37,66,38,88,49,74,55,84,49,49,48,74,62,26,46,25,28,45,92,88,26,37,30,31,31,28,72,42,76,47,77,47,78,38,81,90,78,73,42,49,35,23,41,34,32,28,38,36,31,48,40,49,78,53,66,97,86,60,87,84,61,61,67,71,52,54,59,42,52,44,16,54,68,6,42,31,35,29,68,41,68,68,65,97,85,73,64,45,28,31,41,34,45,44,78,37,84,88,48,76,45,60,64,44,86,44,96,90,39,40,31,46,47,58,53,85,55,88,44,75,62,58,52,48,52,55,47,49,54,45,52,52,55,62,71,66,52,58,54,66,57,39,53,51,33,47,56,51,49,59,70,74,39,97,65,86,58,63,67,58,55,53,49,52,52,48,43,54,52,50,50,53,51,48,56,49,49,52,54,51,30,72,74,39,96,52,56,84,53,46,61,63,53,51,53,51,48,49,50,50,43,50,50,49,49,50,54,49,53,57,52,45,68,76,72,70,60,58,59,68,43,56,49,38,47,50,54,44,47,51,55,50,51,52,46,44,53,58,46,51,56,51,45,58,64,52,52,70,60,49,60,79,75,66,69,75,84,134

pLDDT: mean 75.04, std 14.95, range [29.12, 95.75]

Mean predicted aligned error: 16.52 Å